Protein AF-A0A9D5R4L9-F1 (afdb_monomer)

Radius of gyration: 24.41 Å; Cα contacts (8 Å, |Δi|>4): 525; chains: 1; bounding box: 66×38×89 Å

Sequence (287 aa):
MKKISLLSILTLLLITIASCSHSERYDARLFSVEVPDGLEPDEDSENNYTLINYVQLTDTADNNTYVIMAFPFEGNPEAVLHNQTVGGGNPALAAMHYPASRPEPFKFGRREGYEIAMSGVIEGIDVVGTGYCFNTDGCTFFVYNLTKEATPDAKMSRKIIESISVNTDEIESYDAERLVEGVADMARLNIPLRIDELTTWSGITTDHNKREVVMVMTLDGEASDYAGIDEHLASLRGAMVENLREGRDTDWLILVATDQGYSLGYDYVLTDGTPLASLRVSPDEVK

Foldseek 3Di:
DDDPDPVVVVVVVVPPPPPPVPQPWDDKLFKIWRRGPQWDWDPPQPPPQLFKHKIWIAGPVNFKIKIKIKGLADDQQQLVQCCCAVVCVPVQNNQKDWDPDRWDWDDQPPWIGTKTKIWGAGPNQTKIKMWTWTDDLRMIMIMMMIGSDPDDDPVVVSNGVVRMDTPNVSSVVDALVSNLVSLQVSVQVCPQADPDPFWTFHDWDADVVQLAIETEIEGEDDLVVCVCVAVVVVVCVVVVLVCLLVVVDSRSNSVSSLVSFHKYKYWYAYPVRHTRDMDIGGSVSND

pLDDT: mean 82.45, std 17.62, range [25.3, 97.5]

Structure (mmCIF, N/CA/C/O backbone):
data_AF-A0A9D5R4L9-F1
#
_entry.id   AF-A0A9D5R4L9-F1
#
loop_
_atom_site.group_PDB
_atom_site.id
_atom_site.type_symbol
_atom_site.label_atom_id
_atom_site.label_alt_id
_atom_site.label_comp_id
_atom_site.label_asym_id
_atom_site.label_entity_id
_atom_site.label_seq_id
_atom_site.pdbx_PDB_ins_code
_atom_site.Cartn_x
_atom_site.Cartn_y
_atom_site.Cartn_z
_atom_site.occupancy
_atom_site.B_iso_or_equiv
_atom_site.auth_seq_id
_atom_site.auth_comp_id
_atom_site.auth_asym_id
_atom_site.auth_atom_id
_atom_site.pdbx_PDB_model_num
ATOM 1 N N . MET A 1 1 ? -41.200 2.572 63.073 1.00 39.16 1 MET A N 1
ATOM 2 C CA . MET A 1 1 ? -40.034 2.019 62.347 1.00 39.16 1 MET A CA 1
ATOM 3 C C . MET A 1 1 ? -40.537 1.399 61.050 1.00 39.16 1 MET A C 1
ATOM 5 O O . MET A 1 1 ? -41.243 0.399 61.101 1.00 39.16 1 MET A O 1
ATOM 9 N N . LYS A 1 2 ? -40.307 2.065 59.911 1.00 30.44 2 LYS A N 1
ATOM 10 C CA . LYS A 1 2 ? -40.803 1.629 58.595 1.00 30.44 2 LYS A CA 1
ATOM 11 C C . LYS A 1 2 ? -39.959 0.449 58.102 1.00 30.44 2 LYS A C 1
ATOM 13 O O . LYS A 1 2 ? -38.752 0.589 57.947 1.00 30.44 2 LYS A O 1
ATOM 18 N N . LYS A 1 3 ? -40.602 -0.700 57.876 1.00 29.55 3 LYS A N 1
ATOM 19 C CA . LYS A 1 3 ? -40.030 -1.839 57.150 1.00 29.55 3 LYS A CA 1
AT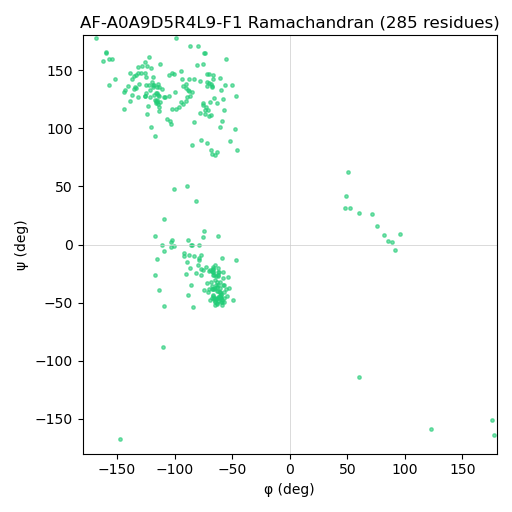OM 20 C C . LYS A 1 3 ? -39.915 -1.440 55.679 1.00 29.55 3 LYS A C 1
ATOM 22 O O . LYS A 1 3 ? -40.935 -1.265 55.020 1.00 29.55 3 LYS A O 1
ATOM 27 N N . ILE A 1 4 ? -38.691 -1.268 55.189 1.00 30.36 4 ILE A N 1
ATOM 28 C CA . ILE A 1 4 ? -38.417 -1.201 53.752 1.00 30.36 4 ILE A CA 1
ATOM 29 C C . ILE A 1 4 ? -38.687 -2.610 53.217 1.00 30.36 4 ILE A C 1
ATOM 31 O O . ILE A 1 4 ? -38.033 -3.570 53.622 1.00 30.36 4 ILE A O 1
ATOM 35 N N . SER A 1 5 ? -39.741 -2.756 52.413 1.00 29.38 5 SER A N 1
ATOM 36 C CA . SER A 1 5 ? -40.123 -4.038 51.828 1.00 29.38 5 SER A CA 1
ATOM 37 C C . SER A 1 5 ? -39.123 -4.431 50.743 1.00 29.38 5 SER A C 1
ATOM 39 O O . SER A 1 5 ? -38.757 -3.590 49.924 1.00 29.38 5 SER A O 1
ATOM 41 N N . LEU A 1 6 ? -38.769 -5.717 50.696 1.00 28.22 6 LEU A N 1
ATOM 42 C CA . LEU A 1 6 ? -37.914 -6.385 49.700 1.00 28.22 6 LEU A CA 1
ATOM 43 C C . LEU A 1 6 ? -38.227 -6.054 48.220 1.00 28.22 6 LEU A C 1
ATOM 45 O O . LEU A 1 6 ? -37.411 -6.333 47.348 1.00 28.22 6 LEU A O 1
ATOM 49 N N . LEU A 1 7 ? -39.372 -5.433 47.930 1.00 26.62 7 LEU A N 1
ATOM 50 C CA . LEU A 1 7 ? -39.780 -4.992 46.598 1.00 26.62 7 LEU A CA 1
ATOM 51 C C . LEU A 1 7 ? -38.899 -3.862 46.023 1.00 26.62 7 LEU A C 1
ATOM 53 O O . LEU A 1 7 ? -38.817 -3.728 44.811 1.00 26.62 7 LEU A O 1
ATOM 57 N N . SER A 1 8 ? -38.181 -3.104 46.862 1.00 27.12 8 SER A N 1
ATOM 58 C CA . SER A 1 8 ? -37.244 -2.054 46.412 1.00 27.12 8 SER A CA 1
ATOM 59 C C . SER A 1 8 ? -35.855 -2.577 46.023 1.00 27.12 8 SER A C 1
ATOM 61 O O . SER A 1 8 ? -35.063 -1.832 45.457 1.00 27.12 8 SER A O 1
ATOM 63 N N . ILE A 1 9 ? -35.550 -3.848 46.309 1.00 30.17 9 ILE A N 1
ATOM 64 C CA . ILE A 1 9 ? -34.304 -4.503 45.874 1.00 30.17 9 ILE A CA 1
ATOM 65 C C . ILE A 1 9 ? -34.507 -5.161 44.501 1.00 30.17 9 ILE A C 1
ATOM 67 O O . ILE A 1 9 ? -33.570 -5.253 43.717 1.00 30.17 9 ILE A O 1
ATOM 71 N N . LEU A 1 10 ? -35.747 -5.522 44.151 1.00 25.30 10 LEU A N 1
ATOM 72 C CA . LEU A 1 10 ? -36.065 -6.110 42.849 1.00 25.30 10 LEU A CA 1
ATOM 73 C C . LEU A 1 10 ? -36.114 -5.066 41.717 1.00 25.30 10 LEU A C 1
ATOM 75 O O . LEU A 1 10 ? -35.793 -5.394 40.582 1.00 25.30 10 LEU A O 1
ATOM 79 N N . THR A 1 11 ? -36.408 -3.795 42.012 1.00 28.34 11 THR A N 1
ATOM 80 C CA . THR A 1 11 ? -36.308 -2.698 41.026 1.00 28.34 11 THR A CA 1
ATOM 81 C C . THR A 1 11 ? -34.872 -2.200 40.826 1.00 28.34 11 THR A C 1
ATOM 83 O O . THR A 1 11 ? -34.582 -1.586 39.808 1.00 28.34 11 THR A O 1
ATOM 86 N N . LEU A 1 12 ? -33.956 -2.500 41.755 1.00 27.41 12 LEU A N 1
ATOM 87 C CA . LEU A 1 12 ? -32.526 -2.182 41.630 1.00 27.41 12 LEU A CA 1
ATOM 88 C C . LEU A 1 12 ? -31.714 -3.329 40.990 1.00 27.41 12 LEU A C 1
ATOM 90 O O . LEU A 1 12 ? -30.562 -3.131 40.629 1.00 27.41 12 LEU A O 1
ATOM 94 N N . LEU A 1 13 ? -32.322 -4.510 40.817 1.00 26.97 13 LEU A N 1
ATOM 95 C CA . LEU A 1 13 ? -31.721 -5.691 40.176 1.00 26.97 13 LEU A CA 1
ATOM 96 C C . LEU A 1 13 ? -32.359 -6.040 38.814 1.00 26.97 13 LEU A C 1
ATOM 98 O O . LEU A 1 13 ? -31.947 -6.995 38.170 1.00 26.97 13 LEU A O 1
ATOM 102 N N . LEU A 1 14 ? -33.360 -5.268 38.376 1.00 27.83 14 LEU A N 1
ATOM 103 C CA . LEU A 1 14 ? -33.889 -5.252 37.000 1.00 27.83 14 LEU A CA 1
ATOM 104 C C . LEU A 1 14 ? -33.399 -4.034 36.198 1.00 27.83 14 LEU A C 1
ATOM 106 O O . LEU A 1 14 ? -33.664 -3.930 35.007 1.00 27.83 14 LEU A O 1
ATOM 110 N N . ILE A 1 15 ? -32.622 -3.165 36.849 1.00 33.38 15 ILE A N 1
ATOM 111 C CA . ILE A 1 15 ? -31.603 -2.328 36.213 1.00 33.38 15 ILE A CA 1
ATOM 112 C C . ILE A 1 15 ? -30.252 -3.012 36.476 1.00 33.38 15 ILE A C 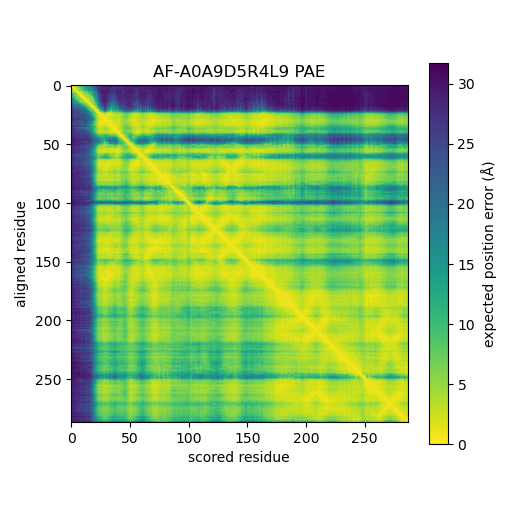1
ATOM 114 O O . ILE A 1 15 ? -29.276 -2.405 36.907 1.00 33.38 15 ILE A O 1
ATOM 118 N N . THR A 1 16 ? -30.172 -4.325 36.237 1.00 33.50 16 THR A N 1
ATOM 119 C CA . THR A 1 16 ? -28.953 -4.834 35.619 1.00 33.50 16 THR A CA 1
ATOM 120 C C . THR A 1 16 ? -28.890 -4.122 34.289 1.00 33.50 16 THR A C 1
ATOM 122 O O . THR A 1 16 ? -29.630 -4.415 33.354 1.00 33.50 16 THR A O 1
ATOM 125 N N . ILE A 1 17 ? -28.048 -3.102 34.299 1.00 37.78 17 ILE A N 1
ATOM 126 C CA . ILE A 1 17 ? -27.395 -2.474 33.174 1.00 37.78 17 ILE A CA 1
ATOM 127 C C . ILE A 1 17 ? -26.855 -3.621 32.308 1.00 37.78 17 ILE A C 1
ATOM 129 O O . ILE A 1 17 ? -25.688 -3.980 32.354 1.00 37.78 17 ILE A O 1
ATOM 133 N N . ALA A 1 18 ? -27.723 -4.203 31.487 1.00 33.06 18 ALA A N 1
ATOM 134 C CA . ALA A 1 18 ? -27.411 -4.267 30.088 1.00 33.06 18 ALA A CA 1
ATOM 135 C C . ALA A 1 18 ? -27.392 -2.804 29.628 1.00 33.06 18 ALA A C 1
ATOM 137 O O . ALA A 1 18 ? -28.290 -2.335 28.939 1.00 33.06 18 ALA A O 1
ATOM 138 N N . SER A 1 19 ? -26.312 -2.086 29.952 1.00 31.16 19 SER A N 1
ATOM 139 C CA . SER A 1 19 ? -25.653 -1.381 28.873 1.00 31.16 19 SER A CA 1
ATOM 140 C C . SER A 1 19 ? -25.185 -2.514 27.963 1.00 31.16 19 SER A C 1
ATOM 142 O O . SER A 1 19 ? -24.040 -2.955 27.994 1.00 31.16 19 SER A O 1
ATOM 144 N N . CYS A 1 20 ? -26.122 -3.041 27.170 1.00 35.75 20 CYS A N 1
ATOM 145 C CA . CYS A 1 20 ? -25.821 -3.235 25.779 1.00 35.75 20 CYS A CA 1
ATOM 146 C C . CYS A 1 20 ? -25.319 -1.858 25.367 1.00 35.75 20 CYS A C 1
ATOM 148 O O . CYS A 1 20 ? -26.132 -0.985 25.062 1.00 35.75 20 CYS A O 1
ATOM 150 N N . SER A 1 21 ? -24.005 -1.633 25.506 1.00 37.88 21 SER A N 1
ATOM 151 C CA . SER A 1 21 ? -23.303 -0.733 24.617 1.00 37.88 21 SER A CA 1
ATOM 152 C C . SER A 1 21 ? -23.793 -1.206 23.265 1.00 37.88 21 SER A C 1
ATOM 154 O O . SER A 1 21 ? -23.441 -2.303 22.825 1.00 37.88 21 SER A O 1
ATOM 156 N N . HIS A 1 22 ? -24.774 -0.501 22.710 1.00 45.94 22 HIS A N 1
ATOM 157 C CA . HIS A 1 22 ? -25.032 -0.611 21.298 1.00 45.94 22 HIS A CA 1
ATOM 158 C C . HIS A 1 22 ? -23.789 0.048 20.729 1.00 45.94 22 HIS A C 1
ATOM 160 O O . HIS A 1 22 ? -23.795 1.253 20.512 1.00 45.94 22 HIS A O 1
ATOM 166 N N . SER A 1 23 ? -22.687 -0.710 20.654 1.00 59.69 23 SER A N 1
ATOM 167 C CA . SER A 1 23 ? -21.611 -0.332 19.773 1.00 59.69 23 SER A CA 1
ATOM 168 C C . SER A 1 23 ? -22.283 -0.303 18.417 1.00 59.69 23 SER A C 1
ATOM 170 O O . SER A 1 23 ? -22.757 -1.323 17.908 1.00 59.69 23 SER A O 1
ATOM 172 N N . GLU A 1 24 ? -22.497 0.910 17.930 1.00 83.81 24 GLU A N 1
ATOM 173 C CA . GLU A 1 24 ? -23.025 1.109 16.602 1.00 83.81 24 GLU A CA 1
ATOM 174 C C . GLU A 1 24 ? -22.037 0.451 15.648 1.00 83.81 24 GLU A C 1
ATOM 176 O O . GLU A 1 24 ? -20.822 0.558 15.811 1.00 83.81 24 GLU A O 1
ATOM 181 N N . ARG A 1 25 ? -22.543 -0.339 14.713 1.00 87.88 25 ARG A N 1
ATOM 182 C CA . ARG A 1 25 ? -21.690 -0.986 13.729 1.00 87.88 25 ARG A CA 1
ATOM 183 C C . ARG A 1 25 ? -21.587 -0.051 12.539 1.00 87.88 25 ARG A C 1
ATOM 185 O O . ARG A 1 25 ? -22.612 0.304 11.965 1.00 87.88 25 ARG A O 1
ATOM 192 N N . TYR A 1 26 ? -20.364 0.312 12.177 1.00 87.38 26 TYR A N 1
ATOM 193 C CA . TYR A 1 26 ? -20.091 1.023 10.938 1.00 87.38 26 TYR A CA 1
ATOM 194 C C . TYR A 1 26 ? -19.723 0.002 9.862 1.00 87.38 26 TYR A C 1
ATOM 196 O O . TYR A 1 26 ? -18.793 -0.788 10.045 1.00 87.38 26 TYR A O 1
ATOM 204 N N . ASP A 1 27 ? -20.471 -0.003 8.762 1.00 87.88 27 ASP A N 1
ATOM 205 C CA . ASP A 1 27 ? -20.257 -0.894 7.625 1.00 87.88 27 ASP A CA 1
ATOM 206 C C . ASP A 1 27 ? -19.586 -0.115 6.487 1.00 87.88 27 ASP A C 1
ATOM 208 O O . ASP A 1 27 ? -20.234 0.653 5.782 1.00 87.88 27 ASP A O 1
ATOM 212 N N . ALA A 1 28 ? -18.284 -0.333 6.303 1.00 86.69 28 ALA A N 1
ATOM 213 C CA . ALA A 1 28 ? -17.563 0.089 5.110 1.00 86.69 28 ALA A CA 1
ATOM 214 C C . ALA A 1 28 ? -17.674 -0.997 4.015 1.00 86.69 28 ALA A C 1
ATOM 216 O O . ALA A 1 28 ? -18.130 -2.119 4.249 1.00 86.69 28 ALA A O 1
ATOM 217 N N . ARG A 1 29 ? -17.223 -0.690 2.796 1.00 86.75 29 ARG A N 1
ATOM 218 C CA . ARG A 1 29 ? -17.239 -1.612 1.646 1.00 86.75 29 ARG A CA 1
ATOM 219 C C . ARG A 1 29 ? -16.447 -2.902 1.921 1.00 86.75 29 ARG A C 1
ATOM 221 O O . ARG A 1 29 ? -16.985 -3.989 1.724 1.00 86.75 29 ARG A O 1
ATOM 228 N N . LEU A 1 30 ? -15.189 -2.792 2.370 1.00 89.56 30 LEU A N 1
ATOM 229 C CA . LEU A 1 30 ? -14.298 -3.952 2.587 1.00 89.56 30 LEU A CA 1
ATOM 230 C C . LEU A 1 30 ? -14.449 -4.598 3.971 1.00 89.56 30 LEU A C 1
ATOM 232 O O . LEU A 1 30 ? -14.031 -5.738 4.173 1.00 89.56 30 LEU A O 1
ATOM 236 N N . PHE A 1 31 ? -14.997 -3.880 4.949 1.00 92.38 31 PHE A N 1
ATOM 237 C CA . PHE A 1 31 ? -15.058 -4.345 6.330 1.00 92.38 31 PHE A CA 1
ATOM 238 C C . PHE A 1 31 ? -16.139 -3.620 7.124 1.00 92.38 31 PHE A C 1
ATOM 240 O O . PHE A 1 31 ? -16.592 -2.545 6.758 1.00 92.38 31 PHE A O 1
ATOM 247 N N . SER A 1 32 ? -16.483 -4.177 8.273 1.00 93.12 32 SER A N 1
ATOM 248 C CA . SER A 1 32 ? -17.276 -3.513 9.300 1.00 93.12 32 SER A CA 1
ATOM 249 C C . SER A 1 32 ? -16.500 -3.425 10.603 1.00 93.12 32 SER A C 1
ATOM 251 O O . SER A 1 32 ? -15.698 -4.318 10.893 1.00 93.12 32 SER A O 1
ATOM 253 N N . VAL A 1 33 ? -16.789 -2.418 11.418 1.00 93.88 33 VAL A N 1
ATOM 254 C CA . VAL A 1 33 ? -16.175 -2.228 12.735 1.00 93.88 33 VAL A CA 1
ATOM 255 C C . VAL A 1 33 ? -17.231 -1.829 13.763 1.00 93.88 33 VAL A C 1
ATOM 257 O O . VAL A 1 33 ? -18.163 -1.085 13.461 1.00 93.88 33 VAL A O 1
ATOM 260 N N . GLU A 1 34 ? -17.105 -2.334 14.989 1.00 93.81 34 GLU A N 1
ATOM 261 C CA . GLU A 1 34 ? -17.898 -1.818 16.107 1.00 93.81 34 GLU A CA 1
ATOM 262 C C . GLU A 1 34 ? -17.332 -0.470 16.554 1.00 93.81 34 GLU A C 1
ATOM 264 O O . GLU A 1 34 ? -16.175 -0.414 16.977 1.00 93.81 34 GLU A O 1
ATOM 269 N N . VAL A 1 35 ? -18.152 0.581 16.516 1.00 90.19 35 VAL A N 1
ATOM 270 C CA . VAL A 1 35 ? -17.835 1.918 17.021 1.00 90.19 35 VAL A CA 1
ATOM 271 C C . VAL A 1 35 ? -17.976 1.908 18.547 1.00 90.19 35 VAL A C 1
ATOM 273 O O . VAL A 1 35 ? -19.072 1.698 19.078 1.00 90.19 35 VAL A O 1
ATOM 276 N N . PRO A 1 36 ? -16.876 2.065 19.300 1.00 89.12 36 PRO A N 1
ATOM 277 C CA . PRO A 1 36 ? -16.931 2.152 20.752 1.00 89.12 36 PRO A CA 1
ATOM 278 C C . PRO A 1 36 ? -17.644 3.422 21.233 1.00 89.12 36 PRO A C 1
ATOM 280 O O . PRO A 1 36 ? -17.468 4.486 20.652 1.00 89.12 36 PRO A O 1
ATOM 283 N N . ASP A 1 37 ? -18.361 3.322 22.357 1.00 85.94 37 ASP A N 1
ATOM 284 C CA . ASP A 1 37 ? -18.987 4.466 23.029 1.00 85.94 37 ASP A CA 1
ATOM 285 C C . ASP A 1 37 ? -18.024 5.664 23.160 1.00 85.94 37 ASP A C 1
ATOM 287 O O . ASP A 1 37 ? -16.923 5.532 23.703 1.00 85.94 37 ASP A O 1
ATOM 291 N N . GLY A 1 38 ? -18.473 6.839 22.712 1.00 83.94 38 GLY A N 1
ATOM 292 C CA . GLY A 1 38 ? -17.716 8.093 22.782 1.00 83.94 38 GLY A CA 1
ATOM 293 C C . GLY A 1 38 ? -16.863 8.407 21.551 1.00 83.94 38 GLY A C 1
ATOM 294 O O . GLY A 1 38 ? -16.293 9.497 21.508 1.00 83.94 38 GLY A O 1
ATOM 295 N N . LEU A 1 39 ? -16.800 7.495 20.575 1.00 86.62 39 LEU A N 1
ATOM 296 C CA . LEU A 1 39 ? -16.277 7.760 19.237 1.00 86.62 39 LEU A CA 1
ATOM 297 C C . LEU A 1 39 ? -17.426 7.928 18.244 1.00 86.62 39 LEU A C 1
ATOM 299 O O . LEU A 1 39 ? -18.462 7.276 18.370 1.00 86.62 39 LEU A O 1
ATOM 303 N N . GLU A 1 40 ? -17.209 8.769 17.243 1.00 86.31 40 GLU A N 1
ATOM 304 C CA . GLU A 1 40 ? -18.128 8.985 16.130 1.00 86.31 40 GLU A CA 1
ATOM 305 C C . GLU A 1 40 ? -17.373 8.746 14.813 1.00 86.31 40 GLU A C 1
ATOM 307 O O . GLU A 1 40 ? -16.205 9.142 14.697 1.00 86.31 40 GLU A O 1
ATOM 312 N N . PRO A 1 41 ? -17.982 8.049 13.836 1.00 84.50 41 PRO A N 1
ATOM 313 C CA . PRO A 1 41 ? -17.414 7.950 12.505 1.00 84.50 41 PRO A CA 1
ATOM 314 C C . PRO A 1 41 ? -17.482 9.313 11.818 1.00 84.50 41 PRO A C 1
ATOM 316 O O . PRO A 1 41 ? -18.489 10.012 11.893 1.00 84.50 41 PRO A O 1
ATOM 319 N N . ASP A 1 42 ? -16.414 9.677 11.125 1.00 76.31 42 ASP A N 1
ATOM 32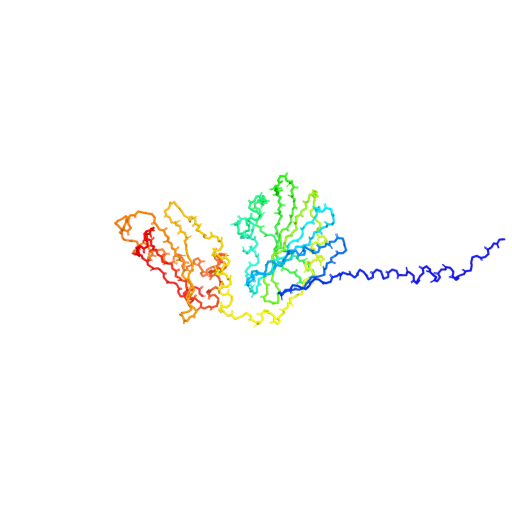0 C CA . ASP A 1 42 ? -16.401 10.869 10.288 1.00 76.31 42 ASP A CA 1
ATOM 321 C C . ASP A 1 42 ? -17.287 10.626 9.051 1.00 76.31 42 ASP A C 1
ATOM 323 O O . ASP A 1 42 ? -17.008 9.728 8.251 1.00 76.31 42 ASP A O 1
ATOM 327 N N . GLU A 1 43 ? -18.380 11.382 8.904 1.00 61.97 43 GLU A N 1
ATOM 328 C CA . GLU A 1 43 ? -19.347 11.217 7.805 1.00 61.97 43 GLU A CA 1
ATOM 329 C C . GLU A 1 43 ? -18.712 11.459 6.420 1.00 61.97 43 GLU A C 1
ATOM 331 O O . GLU A 1 43 ? -19.174 10.893 5.429 1.00 61.97 43 GLU A O 1
ATOM 336 N N . ASP A 1 44 ? -17.608 12.217 6.354 1.00 59.09 44 ASP A N 1
ATOM 337 C CA . ASP A 1 44 ? -16.848 12.474 5.123 1.00 59.09 44 ASP A CA 1
ATOM 338 C C . ASP A 1 44 ? -15.756 11.410 4.865 1.00 59.09 44 ASP A C 1
ATOM 340 O O . ASP A 1 44 ? -14.985 11.508 3.902 1.00 59.09 44 ASP A O 1
ATOM 344 N N . SER A 1 45 ? -15.670 10.359 5.697 1.00 52.94 45 SER A N 1
ATOM 345 C CA . SER A 1 45 ? -14.660 9.298 5.558 1.00 52.94 45 SER A CA 1
ATOM 346 C C . SER A 1 45 ? -14.911 8.290 4.424 1.00 52.94 45 SER A C 1
ATOM 348 O O . SER A 1 45 ? -14.129 7.362 4.240 1.00 52.94 45 SER A O 1
ATOM 350 N N . GLU A 1 46 ? -15.916 8.500 3.571 1.00 50.53 46 GLU A N 1
ATOM 351 C CA . GLU A 1 46 ? -16.100 7.720 2.341 1.00 50.53 46 GLU A CA 1
ATOM 352 C C . GLU A 1 46 ? -15.358 8.316 1.121 1.00 50.53 46 GLU A C 1
ATOM 354 O O . GLU A 1 46 ? -15.925 8.431 0.032 1.00 50.53 46 GLU A O 1
ATOM 359 N N . ASN A 1 47 ? -14.060 8.645 1.212 1.00 46.50 47 ASN A N 1
ATOM 360 C CA . ASN A 1 47 ? -13.251 8.671 -0.024 1.00 46.50 47 ASN A CA 1
ATOM 361 C C . ASN A 1 47 ? -13.010 7.228 -0.491 1.00 46.50 47 ASN A C 1
ATOM 363 O O . ASN A 1 47 ? -12.021 6.571 -0.162 1.00 46.50 47 ASN A O 1
ATOM 367 N N . ASN A 1 48 ? -13.959 6.737 -1.282 1.00 48.31 48 ASN A N 1
ATOM 368 C CA . ASN A 1 48 ? -13.870 5.482 -2.010 1.00 48.31 48 ASN A CA 1
ATOM 369 C C . ASN A 1 48 ? -12.802 5.587 -3.106 1.00 48.31 48 ASN A C 1
ATOM 371 O O . ASN A 1 48 ? -13.118 5.718 -4.290 1.00 48.31 48 ASN A O 1
ATOM 375 N N . TYR A 1 49 ? -11.526 5.482 -2.737 1.00 53.31 49 TYR A N 1
ATOM 376 C CA . TYR A 1 49 ? -10.539 5.031 -3.708 1.00 53.31 49 TYR A CA 1
ATOM 377 C C . TYR A 1 49 ? -10.941 3.618 -4.161 1.00 53.31 49 TYR A C 1
ATOM 379 O O . TYR A 1 49 ? -11.467 2.802 -3.393 1.00 53.31 49 TYR A O 1
ATOM 387 N N . THR A 1 50 ? -10.738 3.311 -5.442 1.00 61.47 50 THR A N 1
ATOM 388 C CA . THR A 1 50 ? -11.204 2.058 -6.062 1.00 61.47 50 THR A CA 1
ATOM 389 C C . THR A 1 50 ? -10.723 0.817 -5.298 1.00 61.47 50 THR A C 1
ATOM 391 O O . THR A 1 50 ? -11.422 -0.197 -5.270 1.00 61.47 50 THR A O 1
ATOM 394 N N . LEU A 1 51 ? -9.578 0.927 -4.615 1.00 73.31 51 LEU A N 1
ATOM 395 C CA . LEU A 1 51 ? -8.917 -0.154 -3.890 1.00 73.31 51 LEU A CA 1
ATOM 396 C C . LEU A 1 51 ? -8.879 0.022 -2.363 1.00 73.31 51 LEU A C 1
ATOM 398 O O . LEU A 1 51 ? -9.064 -0.959 -1.656 1.00 73.31 51 LEU A O 1
ATOM 402 N N . ILE A 1 52 ? -8.669 1.238 -1.843 1.00 73.38 52 ILE A N 1
ATOM 403 C CA . ILE A 1 52 ? -8.586 1.486 -0.391 1.00 73.38 52 ILE A CA 1
ATOM 404 C C . ILE A 1 52 ? -9.964 1.797 0.154 1.00 73.38 52 ILE A C 1
ATOM 406 O O . ILE A 1 52 ? -10.715 2.585 -0.421 1.00 73.38 52 ILE A O 1
ATOM 410 N N . ASN A 1 53 ? -10.262 1.238 1.315 1.00 77.75 53 ASN A N 1
ATOM 411 C CA . ASN A 1 53 ? -11.402 1.668 2.094 1.00 77.75 53 ASN A CA 1
ATOM 412 C C . ASN A 1 53 ? -10.915 2.121 3.460 1.00 77.75 53 ASN A C 1
ATOM 414 O O . ASN A 1 53 ? -10.154 1.397 4.103 1.00 77.75 53 ASN A O 1
ATOM 418 N N . TYR A 1 54 ? -11.294 3.332 3.859 1.00 82.69 54 TYR A N 1
ATOM 419 C CA . TYR A 1 54 ? -10.893 3.883 5.141 1.00 82.69 54 TYR A CA 1
ATOM 420 C C . TYR A 1 54 ? -12.103 4.291 5.961 1.00 82.69 54 TYR A C 1
ATOM 422 O O . TYR A 1 54 ? -13.162 4.586 5.422 1.00 82.69 54 TYR A O 1
ATOM 430 N N . VAL A 1 55 ? -11.914 4.272 7.272 1.00 85.31 55 VAL A N 1
ATOM 431 C CA . VAL A 1 55 ? -12.848 4.803 8.256 1.00 85.31 55 VAL A CA 1
ATOM 432 C C . VAL A 1 55 ? -12.030 5.595 9.253 1.00 85.31 55 VAL A C 1
ATOM 434 O O . VAL A 1 55 ? -10.991 5.119 9.722 1.00 85.31 55 VAL A O 1
ATOM 437 N N . GLN A 1 56 ? -12.503 6.790 9.583 1.00 88.06 56 GLN A N 1
ATOM 438 C CA . GLN A 1 56 ? -11.965 7.588 10.673 1.00 88.06 56 GLN A CA 1
ATOM 439 C C . GLN A 1 56 ? -12.982 7.612 11.814 1.00 88.06 56 GLN A C 1
ATOM 441 O O . GLN A 1 56 ? -14.144 7.931 11.591 1.00 88.06 56 GLN A O 1
ATOM 446 N N . LEU A 1 57 ? -12.546 7.259 13.023 1.00 88.56 57 LEU A N 1
ATOM 447 C CA . LEU A 1 57 ? -13.325 7.360 14.254 1.00 88.56 57 LEU A CA 1
ATOM 448 C C . LEU A 1 57 ? -12.653 8.383 15.166 1.00 88.56 57 LEU A C 1
ATOM 450 O O . LEU A 1 57 ? -11.490 8.200 15.535 1.00 88.56 57 LEU A O 1
ATOM 454 N N . THR A 1 58 ? -13.377 9.417 15.568 1.00 86.44 58 THR A N 1
ATOM 455 C CA . THR A 1 58 ? -12.835 10.487 16.415 1.00 86.44 58 THR A CA 1
ATOM 456 C C . THR A 1 58 ? -13.686 10.640 17.666 1.00 86.44 58 THR A C 1
ATOM 458 O O . THR A 1 58 ? -14.896 10.422 17.630 1.00 86.44 58 THR A O 1
ATOM 461 N N . ASP A 1 59 ? -13.064 10.948 18.804 1.00 85.88 59 ASP A N 1
ATOM 462 C CA . ASP A 1 59 ? -13.833 11.284 20.001 1.00 85.88 59 ASP A CA 1
ATOM 463 C C . ASP A 1 59 ? -14.435 12.692 19.916 1.00 85.88 59 ASP A C 1
ATOM 465 O O . ASP A 1 59 ? -13.919 13.576 19.245 1.00 85.88 59 ASP A O 1
ATOM 469 N N . THR A 1 60 ? -15.519 12.930 20.654 1.00 74.25 60 THR A N 1
ATOM 470 C CA . THR A 1 60 ? -16.216 14.237 20.671 1.00 74.25 60 THR A CA 1
ATOM 471 C C . THR A 1 60 ? -15.358 15.438 21.109 1.00 74.25 60 THR A C 1
ATOM 473 O O . THR A 1 60 ? -15.806 16.582 21.012 1.00 74.25 60 THR A O 1
ATOM 476 N N . ALA A 1 61 ? -14.160 15.202 21.653 1.00 75.56 61 ALA A N 1
ATOM 477 C CA . ALA A 1 61 ? -13.221 16.238 22.072 1.00 75.56 61 ALA A CA 1
ATOM 478 C C . ALA A 1 61 ? -12.061 16.427 21.073 1.00 75.56 61 ALA A C 1
ATOM 480 O O . ALA A 1 61 ? -11.157 17.224 21.345 1.00 75.56 61 ALA A O 1
ATOM 481 N N . ASP A 1 62 ? -12.065 15.695 19.954 1.00 68.50 62 ASP A N 1
ATOM 482 C CA . ASP A 1 62 ? -10.969 15.552 18.993 1.00 68.50 62 ASP A CA 1
ATOM 483 C C . ASP A 1 62 ? -9.618 15.255 19.661 1.00 68.50 62 ASP A C 1
ATOM 485 O O . ASP A 1 62 ? -8.561 15.716 19.214 1.00 68.50 62 ASP A O 1
ATOM 489 N N . ASN A 1 63 ? -9.634 14.556 20.794 1.00 82.06 63 ASN A N 1
ATOM 490 C CA . ASN A 1 63 ? -8.424 14.190 21.517 1.00 82.06 63 ASN A CA 1
ATOM 491 C C . ASN A 1 63 ? -7.837 12.900 20.978 1.00 82.06 63 ASN A C 1
ATOM 493 O O . ASN A 1 63 ? -6.617 12.781 20.963 1.00 82.06 63 ASN A O 1
ATOM 497 N N . ASN A 1 64 ? -8.683 11.968 20.545 1.00 85.69 64 ASN A N 1
ATOM 498 C CA . ASN A 1 64 ? -8.289 10.677 20.008 1.00 85.69 64 ASN A CA 1
ATOM 499 C C . ASN A 1 64 ? -8.914 10.469 18.631 1.00 85.69 64 ASN A C 1
ATOM 501 O O . ASN A 1 64 ? -10.133 10.545 18.479 1.00 85.69 64 ASN A O 1
ATOM 505 N N . THR A 1 65 ? -8.074 10.127 17.662 1.00 88.75 65 THR A N 1
ATOM 506 C CA . THR A 1 65 ? -8.480 9.779 16.302 1.00 88.75 65 THR A CA 1
ATOM 507 C C . THR A 1 65 ? -7.928 8.406 15.959 1.00 88.75 65 THR A C 1
ATOM 509 O O . THR A 1 65 ? -6.736 8.141 16.129 1.00 88.75 65 THR A O 1
ATOM 512 N N . TYR A 1 66 ? -8.795 7.537 15.460 1.00 89.88 66 TYR A N 1
ATOM 513 C CA . TYR A 1 66 ? -8.466 6.217 14.949 1.00 89.88 66 TYR A CA 1
ATOM 514 C C . TYR A 1 66 ? -8.743 6.210 13.459 1.00 89.88 66 TYR A C 1
ATOM 516 O O . TYR A 1 66 ? -9.845 6.541 13.036 1.00 89.88 66 TYR A O 1
ATOM 524 N N . VAL A 1 67 ? -7.767 5.798 12.666 1.00 88.94 67 VAL A N 1
ATOM 525 C CA . VAL A 1 67 ? -7.950 5.599 11.232 1.00 88.94 67 VAL A CA 1
ATOM 526 C C . VAL A 1 67 ? -7.709 4.138 10.930 1.00 88.94 67 VAL A C 1
ATOM 528 O O . VAL A 1 67 ? -6.697 3.567 11.331 1.00 88.94 67 VAL A O 1
ATOM 531 N N . ILE A 1 68 ? -8.662 3.535 10.236 1.00 91.19 68 ILE A N 1
ATOM 532 C CA . ILE A 1 68 ? -8.628 2.149 9.790 1.00 91.19 68 ILE A CA 1
ATOM 533 C C . ILE A 1 68 ? -8.586 2.197 8.274 1.00 91.19 68 ILE A C 1
ATOM 535 O O . ILE A 1 68 ? -9.503 2.734 7.670 1.00 91.19 68 ILE A O 1
ATOM 539 N N . MET A 1 69 ? -7.550 1.637 7.664 1.00 89.31 69 MET A N 1
ATOM 540 C CA . MET A 1 69 ? -7.447 1.429 6.224 1.00 89.31 69 MET A CA 1
ATOM 541 C C . MET A 1 69 ? -7.415 -0.062 5.926 1.00 89.31 69 MET A C 1
ATOM 543 O O . MET A 1 69 ? -6.689 -0.811 6.581 1.00 89.31 69 MET A O 1
ATOM 547 N N . ALA A 1 70 ? -8.175 -0.477 4.920 1.00 89.75 70 ALA A N 1
ATOM 548 C CA . ALA A 1 70 ? -8.223 -1.844 4.431 1.00 89.75 70 ALA A CA 1
ATOM 549 C C . ALA A 1 70 ? -7.806 -1.909 2.959 1.00 89.75 70 ALA A C 1
ATOM 551 O O . ALA A 1 70 ? -8.208 -1.066 2.149 1.00 89.75 70 ALA A O 1
ATOM 552 N N . PHE A 1 71 ? -7.042 -2.949 2.632 1.00 88.19 71 PHE A N 1
ATOM 553 C CA . PHE A 1 71 ? -6.580 -3.283 1.289 1.00 88.19 71 PHE A CA 1
ATOM 554 C C . PHE A 1 71 ? -7.080 -4.690 0.933 1.00 88.19 71 PHE A C 1
ATOM 556 O O . PHE A 1 71 ? -6.943 -5.593 1.760 1.00 88.19 71 PHE A O 1
ATOM 563 N N . PRO A 1 72 ? -7.655 -4.917 -0.262 1.00 91.19 72 PRO A N 1
ATOM 564 C CA . PRO A 1 72 ? -8.276 -6.185 -0.654 1.00 91.19 72 PRO A CA 1
ATOM 565 C C . PRO A 1 72 ? -7.249 -7.232 -1.125 1.00 91.19 72 PRO A C 1
ATOM 567 O O . PRO A 1 72 ? -7.473 -7.947 -2.095 1.00 91.19 72 PRO A O 1
ATOM 570 N N . PHE A 1 73 ? -6.083 -7.264 -0.486 1.00 88.44 73 PHE A N 1
ATOM 571 C CA . PHE A 1 73 ? -5.002 -8.213 -0.730 1.00 88.44 73 PHE A CA 1
ATOM 572 C C . PHE A 1 73 ? -4.125 -8.311 0.521 1.00 88.44 73 PHE A C 1
ATOM 574 O O . PHE A 1 73 ? -4.121 -7.403 1.356 1.00 88.44 73 PHE A O 1
ATOM 581 N N . GLU A 1 74 ? -3.363 -9.399 0.640 1.00 88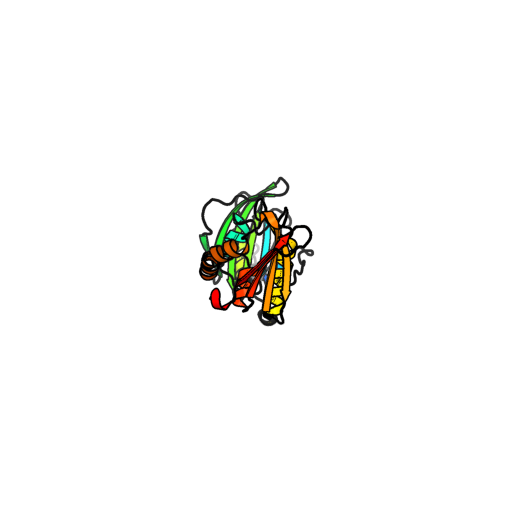.94 74 GLU A N 1
ATOM 582 C CA . GLU A 1 74 ? -2.448 -9.623 1.759 1.00 88.94 74 GLU A CA 1
ATOM 583 C C . GLU A 1 74 ? -1.009 -9.254 1.377 1.00 88.94 74 GLU A C 1
ATOM 585 O O . GLU A 1 74 ? -0.397 -9.863 0.503 1.00 88.94 74 GLU A O 1
ATOM 590 N N . GLY A 1 75 ? -0.450 -8.256 2.059 1.00 84.31 75 GLY A N 1
ATOM 591 C CA . GLY A 1 75 ? 0.980 -7.954 2.059 1.00 84.31 75 GLY A CA 1
ATOM 592 C C . GLY A 1 75 ? 1.688 -8.525 3.290 1.00 84.31 75 GLY A C 1
ATOM 593 O O . GLY A 1 75 ? 1.065 -9.088 4.188 1.00 84.31 75 GLY A O 1
ATOM 594 N N . ASN A 1 76 ? 3.006 -8.344 3.376 1.00 87.81 76 ASN A N 1
ATOM 595 C CA . ASN A 1 76 ? 3.739 -8.579 4.621 1.00 87.81 76 ASN A CA 1
ATOM 596 C C . ASN A 1 76 ? 3.428 -7.435 5.614 1.00 87.81 76 ASN A C 1
ATOM 598 O O . ASN A 1 76 ? 3.819 -6.299 5.333 1.00 87.81 76 ASN A O 1
ATOM 602 N N . PRO A 1 77 ? 2.777 -7.689 6.769 1.00 91.44 77 PRO A N 1
ATOM 603 C CA . PRO A 1 77 ? 2.351 -6.610 7.659 1.00 91.44 77 PRO A CA 1
ATOM 604 C C . PRO A 1 77 ? 3.500 -5.779 8.246 1.00 91.44 77 PRO A C 1
ATOM 606 O O . PRO A 1 77 ? 3.340 -4.578 8.439 1.00 91.44 77 PRO A O 1
ATOM 609 N N . GLU A 1 78 ? 4.670 -6.378 8.497 1.00 90.62 78 GLU A N 1
ATOM 610 C CA . GLU A 1 78 ? 5.856 -5.651 8.977 1.00 90.62 78 GLU A CA 1
ATOM 611 C C . GLU A 1 78 ? 6.338 -4.651 7.922 1.00 90.62 78 GLU A C 1
ATOM 613 O O . GLU A 1 78 ? 6.556 -3.474 8.212 1.00 90.62 78 GLU A O 1
ATOM 618 N N . ALA A 1 79 ? 6.459 -5.123 6.680 1.00 83.00 79 ALA A N 1
ATOM 619 C CA . ALA A 1 79 ? 6.921 -4.326 5.553 1.00 83.00 79 ALA A CA 1
ATOM 620 C C . ALA A 1 79 ? 5.932 -3.206 5.202 1.00 83.00 79 ALA A C 1
ATOM 622 O O . ALA A 1 79 ? 6.336 -2.060 5.001 1.00 83.00 79 ALA A O 1
ATOM 623 N N . VAL A 1 80 ? 4.632 -3.520 5.191 1.00 83.31 80 VAL A N 1
ATOM 624 C CA . VAL A 1 80 ? 3.563 -2.537 4.982 1.00 83.31 80 VAL A CA 1
ATOM 625 C C . VAL A 1 80 ? 3.602 -1.467 6.063 1.00 83.31 80 VAL A C 1
ATOM 627 O O . VAL A 1 80 ? 3.615 -0.281 5.739 1.00 83.31 80 VAL A O 1
ATOM 630 N N . LEU A 1 81 ? 3.669 -1.863 7.337 1.00 87.31 81 LEU A N 1
ATOM 631 C CA . LEU A 1 81 ? 3.706 -0.911 8.441 1.00 87.31 81 LEU A CA 1
ATOM 632 C C . LEU A 1 81 ? 4.927 -0.003 8.352 1.00 87.31 81 LEU A C 1
ATOM 634 O O . LEU A 1 81 ? 4.798 1.214 8.480 1.00 87.31 81 LEU A O 1
ATOM 638 N N . HIS A 1 82 ? 6.099 -0.584 8.093 1.00 84.19 82 HIS A N 1
ATOM 639 C CA . HIS A 1 82 ? 7.327 0.174 7.900 1.00 84.19 82 HIS A CA 1
ATOM 640 C C . HIS A 1 82 ? 7.177 1.196 6.767 1.00 84.19 82 HIS A C 1
ATOM 642 O O . HIS A 1 82 ? 7.521 2.359 6.949 1.00 84.19 82 HIS A O 1
ATOM 648 N N . ASN A 1 83 ? 6.610 0.803 5.627 1.00 77.19 83 ASN A N 1
ATOM 649 C CA . ASN A 1 83 ? 6.388 1.700 4.495 1.00 77.19 83 ASN A CA 1
ATOM 650 C C . ASN A 1 83 ? 5.421 2.839 4.786 1.00 77.19 83 ASN A C 1
ATOM 652 O O . ASN A 1 83 ? 5.718 3.985 4.461 1.00 77.19 83 ASN A O 1
ATOM 656 N N . GLN A 1 84 ? 4.277 2.532 5.397 1.00 76.69 84 GLN A N 1
ATOM 657 C CA . GLN A 1 84 ? 3.261 3.533 5.726 1.00 76.69 84 GLN A CA 1
ATOM 658 C C . GLN A 1 84 ? 3.752 4.532 6.785 1.00 76.69 84 GLN A C 1
ATOM 660 O O . GLN A 1 84 ? 3.201 5.623 6.892 1.00 76.69 84 GLN A O 1
ATOM 665 N N . THR A 1 85 ? 4.795 4.179 7.545 1.00 78.75 85 THR A N 1
ATOM 666 C CA . THR A 1 85 ? 5.361 5.004 8.619 1.00 78.75 85 THR A CA 1
ATOM 667 C C . THR A 1 85 ? 6.747 5.543 8.256 1.00 78.75 85 THR A C 1
ATOM 669 O O . THR A 1 85 ? 6.868 6.619 7.674 1.00 78.75 85 THR A O 1
ATOM 672 N N . VAL A 1 86 ? 7.802 4.784 8.554 1.00 72.12 86 VAL A N 1
ATOM 673 C CA . VAL A 1 86 ? 9.214 5.143 8.348 1.00 72.12 86 VAL A CA 1
ATOM 674 C C . VAL A 1 86 ? 9.548 5.367 6.869 1.00 72.12 86 VAL A C 1
ATOM 676 O O . VAL A 1 86 ? 10.360 6.232 6.548 1.00 72.12 86 VAL A O 1
ATOM 679 N N . GLY A 1 87 ? 8.921 4.607 5.970 1.00 59.47 87 GLY A N 1
ATOM 680 C CA . GLY A 1 87 ? 9.112 4.712 4.522 1.00 59.47 87 GLY A CA 1
ATOM 681 C C . GLY A 1 87 ? 8.395 5.896 3.868 1.00 59.47 87 GLY A C 1
ATOM 682 O O . GLY A 1 87 ? 8.647 6.164 2.698 1.00 59.47 87 GLY A O 1
ATOM 683 N N . GLY A 1 88 ? 7.532 6.617 4.596 1.00 60.84 88 GLY A N 1
ATOM 684 C CA . GLY A 1 88 ? 6.866 7.825 4.098 1.00 60.84 88 GLY A CA 1
ATOM 685 C C . GLY A 1 88 ? 5.718 7.588 3.109 1.00 60.84 88 GLY A C 1
ATOM 686 O O . GLY A 1 88 ? 5.301 8.527 2.439 1.00 60.84 88 GLY A O 1
ATOM 687 N N . GLY A 1 89 ? 5.186 6.364 3.020 1.00 59.69 89 GLY A N 1
ATOM 688 C CA . GLY A 1 89 ? 4.076 6.018 2.124 1.00 59.69 89 GLY A CA 1
ATOM 689 C C . GLY A 1 89 ? 2.742 6.685 2.485 1.00 59.69 89 GLY A C 1
ATOM 690 O O . GLY A 1 89 ? 1.883 6.824 1.618 1.00 59.69 89 GLY A O 1
ATOM 691 N N . ASN A 1 90 ? 2.576 7.136 3.734 1.00 65.31 90 ASN A N 1
ATOM 692 C CA . ASN A 1 90 ? 1.432 7.940 4.151 1.00 65.31 90 ASN A CA 1
ATOM 693 C C . ASN A 1 90 ? 1.857 9.407 4.367 1.00 65.31 90 ASN A C 1
ATOM 695 O O . ASN A 1 90 ? 2.499 9.715 5.378 1.00 65.31 90 ASN A O 1
ATOM 699 N N . PRO A 1 91 ? 1.470 10.340 3.476 1.00 64.31 91 PRO A N 1
ATOM 700 C CA . PRO A 1 91 ? 1.862 11.742 3.593 1.00 64.31 91 PRO A CA 1
ATOM 701 C C . PRO A 1 91 ? 1.301 12.415 4.853 1.00 64.31 91 PRO A C 1
ATOM 703 O O . PRO A 1 91 ? 1.939 13.324 5.383 1.00 64.31 91 PRO A O 1
ATOM 706 N N . ALA A 1 92 ? 0.165 11.948 5.387 1.00 65.62 92 ALA A N 1
ATOM 707 C CA . ALA A 1 92 ? -0.390 12.465 6.639 1.00 65.62 92 ALA A CA 1
ATOM 708 C C . ALA A 1 92 ? 0.500 12.141 7.852 1.00 65.62 92 ALA A C 1
ATOM 710 O O . ALA A 1 92 ? 0.475 12.855 8.851 1.00 65.62 92 ALA A O 1
ATOM 711 N N . LEU A 1 93 ? 1.322 11.091 7.753 1.00 71.62 93 LEU A N 1
ATOM 712 C CA . LEU A 1 93 ? 2.250 10.671 8.800 1.00 71.62 93 LEU A CA 1
ATOM 713 C C . LEU A 1 93 ? 3.700 11.098 8.511 1.00 71.62 93 LEU A C 1
ATOM 715 O O . LEU A 1 93 ? 4.599 10.797 9.295 1.00 71.62 93 LEU A O 1
ATOM 719 N N . ALA A 1 94 ? 3.954 11.839 7.428 1.00 69.56 94 ALA A N 1
ATOM 720 C CA . ALA A 1 94 ? 5.305 12.262 7.051 1.00 69.56 94 ALA A CA 1
ATOM 721 C C . ALA A 1 94 ? 5.977 13.169 8.102 1.00 69.56 94 ALA A C 1
ATOM 723 O O . ALA A 1 94 ? 7.201 13.197 8.209 1.00 69.56 94 ALA A O 1
ATOM 724 N N . ALA A 1 95 ? 5.184 13.900 8.896 1.00 73.00 95 ALA A N 1
ATOM 725 C CA . ALA A 1 95 ? 5.664 14.763 9.980 1.00 73.00 95 ALA A CA 1
ATOM 726 C C . ALA A 1 95 ? 5.887 14.023 11.316 1.00 73.00 95 ALA A C 1
ATOM 728 O O . ALA A 1 95 ? 6.280 14.639 12.311 1.00 73.00 95 ALA A O 1
ATOM 729 N N . MET A 1 96 ? 5.622 12.715 11.360 1.00 83.25 96 MET A N 1
ATOM 730 C CA . MET A 1 96 ? 5.747 11.913 12.570 1.00 83.25 96 MET A CA 1
ATOM 731 C C . MET A 1 96 ? 7.173 11.379 12.735 1.00 83.25 96 MET A C 1
ATOM 733 O O . MET A 1 96 ? 7.849 10.979 11.792 1.00 83.25 96 MET A O 1
ATOM 737 N N . HIS A 1 97 ? 7.626 11.356 13.980 1.00 86.38 97 HIS A N 1
ATOM 738 C CA . HIS A 1 97 ? 8.805 10.646 14.434 1.00 86.38 97 HIS A CA 1
ATOM 739 C C . HIS A 1 97 ? 8.439 9.226 14.866 1.00 86.38 97 HIS A C 1
ATOM 741 O O . HIS A 1 97 ? 7.501 9.001 15.638 1.00 86.38 97 HIS A O 1
ATOM 747 N N . TYR A 1 98 ? 9.263 8.286 14.421 1.00 84.31 98 TYR A N 1
ATOM 748 C CA . TYR A 1 98 ? 9.201 6.884 14.791 1.00 84.31 98 TYR A CA 1
ATOM 749 C C . TYR A 1 98 ? 10.476 6.555 15.563 1.00 84.31 98 TYR A C 1
ATOM 751 O O . TYR A 1 98 ? 11.571 6.891 15.088 1.00 84.31 98 TYR A O 1
ATOM 759 N N . PRO A 1 99 ? 10.382 5.920 16.743 1.00 76.31 99 PRO A N 1
ATOM 760 C CA . PRO A 1 99 ? 11.571 5.405 17.390 1.00 76.31 99 PRO A CA 1
ATOM 761 C C . PRO A 1 99 ? 12.260 4.460 16.404 1.00 76.31 99 PRO A C 1
ATOM 763 O O . PRO A 1 99 ? 11.601 3.678 15.731 1.00 76.31 99 PRO A O 1
ATOM 766 N N . ALA A 1 100 ? 13.589 4.534 16.303 1.00 61.94 100 ALA A N 1
ATOM 767 C CA . ALA A 1 100 ? 14.384 3.773 15.329 1.00 61.94 100 ALA A CA 1
ATOM 768 C C . ALA A 1 100 ? 14.303 2.232 15.488 1.00 61.94 100 ALA A C 1
ATOM 770 O O . ALA A 1 100 ? 15.056 1.495 14.850 1.00 61.94 100 ALA A O 1
ATOM 771 N N . SER A 1 101 ? 13.429 1.739 16.367 1.00 64.19 101 SER A N 1
ATOM 772 C CA . SER A 1 101 ? 13.005 0.350 16.442 1.00 64.19 101 SER A CA 1
ATOM 773 C C . SER A 1 101 ? 12.191 -0.016 15.204 1.00 64.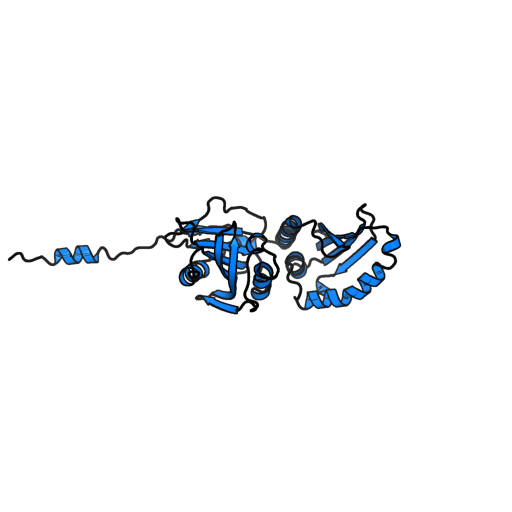19 101 SER A C 1
ATOM 775 O O . SER A 1 101 ? 11.303 0.720 14.776 1.00 64.19 101 SER A O 1
ATOM 777 N N . ARG A 1 102 ? 12.482 -1.193 14.651 1.00 76.81 102 ARG A N 1
ATOM 778 C CA . ARG A 1 102 ? 11.601 -1.853 13.684 1.00 76.81 102 ARG A CA 1
ATOM 779 C C . ARG A 1 102 ? 10.197 -2.029 14.285 1.00 76.81 102 ARG A C 1
ATOM 781 O O . ARG A 1 102 ? 10.080 -2.012 15.511 1.00 76.81 102 ARG A O 1
ATOM 788 N N . PRO A 1 103 ? 9.157 -2.225 13.456 1.00 88.75 103 PRO A N 1
ATOM 789 C CA . PRO A 1 103 ? 7.860 -2.647 13.963 1.00 88.75 103 PRO A CA 1
ATOM 790 C C . PRO A 1 103 ? 7.986 -3.869 14.888 1.00 88.75 103 PRO A C 1
ATOM 792 O O . PRO A 1 103 ? 8.730 -4.806 14.597 1.00 88.75 103 PRO A O 1
ATOM 795 N N . GLU A 1 104 ? 7.268 -3.852 16.005 1.00 92.94 104 GLU A N 1
ATOM 796 C CA . GLU A 1 104 ? 7.265 -4.902 17.027 1.00 92.94 104 GLU A CA 1
ATOM 797 C C . GLU A 1 104 ? 6.023 -5.790 16.853 1.00 92.94 104 GLU A C 1
ATOM 799 O O . GLU A 1 104 ? 4.973 -5.294 16.453 1.00 92.94 104 GLU A O 1
ATOM 804 N N . PRO A 1 105 ? 6.073 -7.098 17.139 1.00 95.75 105 PRO A N 1
ATOM 805 C CA . PRO A 1 105 ? 4.900 -7.956 17.009 1.00 95.75 105 PRO A CA 1
ATOM 806 C C . PRO A 1 105 ? 3.842 -7.654 18.086 1.00 95.75 105 PRO A C 1
ATOM 808 O O . PRO A 1 105 ? 4.170 -7.541 19.269 1.00 95.75 105 PRO A O 1
ATOM 811 N N . PHE A 1 106 ? 2.558 -7.647 17.712 1.00 96.19 106 PHE A N 1
ATOM 812 C CA . PHE A 1 106 ? 1.432 -7.542 18.653 1.00 96.19 106 PHE A CA 1
ATOM 813 C C . PHE A 1 106 ? 0.469 -8.732 18.546 1.00 96.19 106 PHE A C 1
ATOM 815 O O . PHE A 1 106 ? 0.418 -9.448 17.543 1.00 96.19 106 PHE A O 1
ATOM 822 N N . LYS A 1 107 ? -0.341 -8.927 19.598 1.00 96.56 107 LYS A N 1
ATOM 823 C CA . LYS A 1 107 ? -1.448 -9.893 19.598 1.00 96.56 107 LYS A CA 1
ATOM 824 C C . LYS A 1 107 ? -2.659 -9.397 20.384 1.00 96.56 107 LYS A C 1
ATOM 826 O O . LYS A 1 107 ? -2.605 -9.271 21.611 1.00 96.56 107 LYS A O 1
ATOM 831 N N . PHE A 1 108 ? -3.772 -9.206 19.683 1.00 95.62 108 PHE A N 1
ATOM 832 C CA . PHE A 1 108 ? -5.076 -8.816 20.222 1.00 95.62 108 PHE A CA 1
ATOM 833 C C . PHE A 1 108 ? -6.111 -9.890 19.877 1.00 95.62 108 PHE A C 1
ATOM 835 O O . PHE A 1 108 ? -6.565 -10.010 18.742 1.00 95.62 108 PHE A O 1
ATOM 842 N N . GLY A 1 109 ? -6.439 -10.746 20.846 1.00 92.38 109 GLY A N 1
ATOM 843 C CA . GLY A 1 109 ? -7.370 -11.851 20.633 1.00 92.38 109 GLY A CA 1
ATOM 844 C C . GLY A 1 109 ? -6.873 -12.808 19.544 1.00 92.38 109 GLY A C 1
ATOM 845 O O . GLY A 1 109 ? -5.869 -13.501 19.729 1.00 92.38 109 GLY A O 1
ATOM 846 N N . ARG A 1 110 ? -7.600 -12.859 18.421 1.00 92.50 110 ARG A N 1
ATOM 847 C CA . ARG A 1 110 ? -7.239 -13.644 17.223 1.00 92.50 110 ARG A CA 1
ATOM 848 C C . ARG A 1 110 ? -6.412 -12.859 16.201 1.00 92.50 110 ARG A C 1
ATOM 850 O O . ARG A 1 110 ? -5.966 -13.452 15.229 1.00 92.50 110 ARG A O 1
ATOM 857 N N . ARG A 1 111 ? -6.237 -11.552 16.401 1.00 95.69 111 ARG A N 1
ATOM 858 C CA . ARG A 1 111 ? -5.457 -10.673 15.531 1.00 95.69 111 ARG A CA 1
ATOM 859 C C . ARG A 1 111 ? -3.998 -10.709 15.963 1.00 95.69 111 ARG A C 1
ATOM 861 O O . ARG A 1 111 ? -3.692 -10.510 17.140 1.00 95.69 111 ARG A O 1
ATOM 868 N N . GLU A 1 112 ? -3.118 -10.969 15.012 1.00 96.88 112 GLU A N 1
ATOM 869 C CA . GLU A 1 112 ? -1.671 -10.900 15.177 1.00 96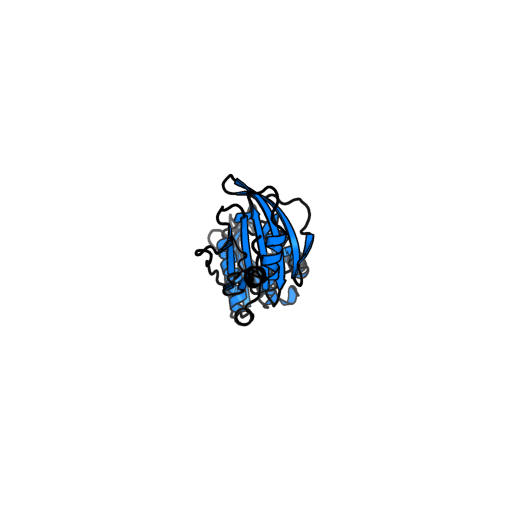.88 112 GLU A CA 1
ATOM 870 C C . GLU A 1 112 ? -1.071 -10.134 14.002 1.00 96.88 112 GLU A C 1
ATOM 872 O O . GLU A 1 112 ? -1.599 -10.167 12.890 1.00 96.88 112 GLU A O 1
ATOM 877 N N . GLY A 1 113 ? -0.006 -9.394 14.272 1.00 96.75 113 GLY A N 1
ATOM 878 C CA . GLY A 1 113 ? 0.588 -8.483 13.308 1.00 96.75 113 GLY A CA 1
ATOM 879 C C . GLY A 1 113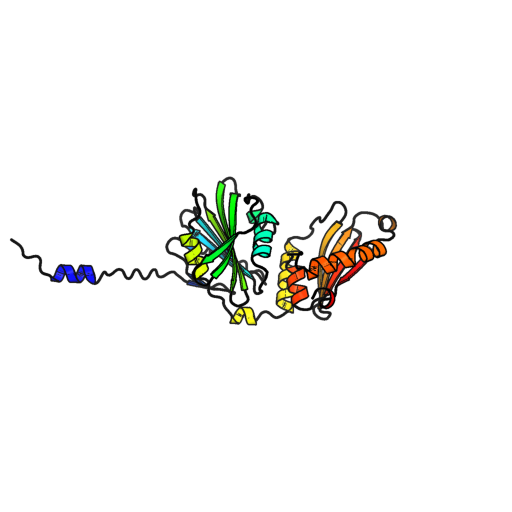 ? 1.728 -7.704 13.938 1.00 96.75 113 GLY A C 1
ATOM 880 O O . GLY A 1 113 ? 2.369 -8.193 14.868 1.00 96.75 113 GLY A O 1
ATOM 881 N N . TYR A 1 114 ? 1.953 -6.491 13.447 1.00 96.31 114 TYR A N 1
ATOM 882 C CA . TYR A 1 114 ? 3.030 -5.617 13.896 1.00 96.31 114 TYR A CA 1
ATOM 883 C C . TYR A 1 114 ? 2.495 -4.253 14.314 1.00 96.31 114 TYR A C 1
ATOM 885 O O . TYR A 1 114 ? 1.492 -3.788 13.777 1.00 96.31 114 TYR A O 1
ATOM 893 N N . GLU A 1 115 ? 3.146 -3.636 15.289 1.00 95.44 115 GLU A N 1
ATOM 894 C CA . GLU A 1 115 ? 2.845 -2.313 15.808 1.00 95.44 115 GLU A CA 1
ATOM 895 C C . GLU A 1 115 ? 4.098 -1.432 15.832 1.00 95.44 115 GLU A C 1
ATOM 897 O O . GLU A 1 115 ? 5.226 -1.917 15.910 1.00 95.44 115 GLU A O 1
ATOM 902 N N . ILE A 1 116 ? 3.913 -0.119 15.755 1.00 92.75 116 ILE A N 1
ATOM 903 C CA . ILE A 1 116 ? 4.995 0.856 15.866 1.00 92.75 116 ILE A CA 1
ATOM 904 C C . ILE A 1 116 ? 4.496 2.093 16.602 1.00 92.75 116 ILE A C 1
ATOM 906 O O . ILE A 1 116 ? 3.437 2.637 16.291 1.00 92.75 116 ILE A O 1
ATOM 910 N N . ALA A 1 117 ? 5.254 2.539 17.601 1.00 92.62 117 ALA A N 1
ATOM 911 C CA . ALA A 1 117 ? 4.960 3.787 18.291 1.00 92.62 117 ALA A CA 1
ATOM 912 C C . ALA A 1 117 ? 5.243 4.986 17.375 1.00 92.62 117 ALA A C 1
ATOM 914 O O . ALA A 1 117 ? 6.171 4.967 16.567 1.00 92.62 117 ALA A O 1
ATOM 915 N N . MET A 1 118 ? 4.455 6.043 17.522 1.00 90.88 118 MET A N 1
ATOM 916 C CA . MET A 1 118 ? 4.545 7.260 16.721 1.00 90.88 118 MET A CA 1
ATOM 917 C C . MET A 1 118 ? 4.450 8.477 17.640 1.00 90.88 118 MET A C 1
ATOM 919 O O . MET A 1 118 ? 3.719 8.469 18.630 1.00 90.88 118 MET A O 1
ATOM 923 N N . SER A 1 119 ? 5.168 9.544 17.318 1.00 91.75 119 SER A N 1
ATOM 924 C CA . SER A 1 119 ? 5.057 10.831 18.015 1.00 91.75 119 SER A CA 1
ATOM 925 C C . SER A 1 119 ? 5.416 11.955 17.065 1.00 91.75 119 SER A C 1
ATOM 927 O O . SER A 1 119 ? 6.332 11.777 16.279 1.00 91.75 119 SER A O 1
ATOM 929 N N . GLY A 1 120 ? 4.769 13.107 17.107 1.00 89.12 120 GLY A N 1
ATOM 930 C CA . GLY A 1 120 ? 5.102 14.184 16.181 1.00 89.12 120 GLY A CA 1
ATOM 931 C C . GLY A 1 120 ? 4.210 15.394 16.342 1.00 89.12 120 GLY A C 1
ATOM 932 O O . GLY A 1 120 ? 3.533 15.540 17.355 1.00 89.12 120 GLY A O 1
ATOM 933 N N . VAL A 1 121 ? 4.231 16.255 15.328 1.00 84.69 121 VAL A N 1
ATOM 934 C CA . VAL A 1 121 ? 3.421 17.472 15.287 1.00 84.69 121 VAL A CA 1
ATOM 935 C C . VAL A 1 121 ? 2.565 17.452 14.031 1.00 84.69 121 VAL A C 1
ATOM 937 O O . VAL A 1 121 ? 3.098 17.462 12.923 1.00 84.69 121 VAL A O 1
ATOM 940 N N . ILE A 1 122 ? 1.246 17.471 14.203 1.00 78.88 122 ILE A N 1
ATOM 941 C CA . ILE A 1 122 ? 0.274 17.577 13.108 1.00 78.88 122 ILE A CA 1
ATOM 942 C C . ILE A 1 122 ? -0.466 18.897 13.283 1.00 78.88 122 ILE A C 1
ATOM 944 O O . ILE A 1 122 ? -0.982 19.181 14.358 1.00 78.88 122 ILE A O 1
ATOM 948 N N . GLU A 1 123 ? -0.451 19.744 12.252 1.00 78.50 123 GLU A N 1
ATOM 949 C CA . GLU A 1 123 ? -1.098 21.069 12.275 1.00 78.50 123 GLU A CA 1
ATOM 950 C C . GLU A 1 123 ? -0.702 21.952 13.481 1.00 78.50 123 GLU A C 1
ATOM 952 O O . GLU A 1 123 ? -1.469 22.781 13.965 1.00 78.50 123 GLU A O 1
ATOM 957 N N . GLY A 1 124 ? 0.531 21.794 13.973 1.00 80.38 124 GLY A N 1
ATOM 958 C CA . GLY A 1 124 ? 1.041 22.531 15.136 1.00 80.38 124 GLY A CA 1
ATOM 959 C C . GLY A 1 124 ? 0.641 21.948 16.495 1.00 80.38 124 GLY A C 1
ATOM 960 O O . GLY A 1 124 ? 0.907 22.581 17.516 1.00 80.38 124 GLY A O 1
ATOM 961 N N . ILE A 1 125 ? 0.027 20.764 16.520 1.00 83.00 125 ILE A N 1
ATOM 962 C CA . ILE A 1 125 ? -0.391 20.055 17.730 1.00 83.00 125 ILE A CA 1
ATOM 963 C C . ILE A 1 125 ? 0.520 18.847 17.948 1.00 83.00 125 ILE A C 1
ATOM 965 O O . ILE A 1 125 ? 0.670 18.014 17.053 1.00 83.00 125 ILE A O 1
ATOM 969 N N . ASP A 1 126 ? 1.105 18.749 19.144 1.00 88.50 126 ASP A N 1
ATOM 970 C CA . ASP A 1 126 ? 1.846 17.562 19.566 1.00 88.50 126 ASP A CA 1
ATOM 971 C C . ASP A 1 126 ? 0.889 16.373 19.688 1.00 88.50 126 ASP A C 1
ATOM 973 O O . ASP A 1 126 ? -0.120 16.437 20.396 1.00 88.50 126 ASP A O 1
ATOM 977 N N . VAL A 1 127 ? 1.224 15.284 19.007 1.00 89.88 127 VAL A N 1
ATOM 978 C CA . VAL A 1 127 ? 0.458 14.041 19.023 1.00 89.88 127 VAL A CA 1
ATOM 979 C C . VAL A 1 127 ? 1.368 12.847 19.270 1.00 89.88 127 VAL A C 1
ATOM 981 O O . VAL A 1 127 ? 2.525 12.811 18.844 1.00 89.88 127 VAL A O 1
ATOM 984 N N . VAL A 1 128 ? 0.831 11.835 19.939 1.00 92.06 128 VAL A N 1
ATOM 985 C CA . VAL A 1 128 ? 1.451 10.514 20.092 1.00 92.06 128 VAL A CA 1
ATOM 986 C C . VAL A 1 128 ? 0.485 9.442 19.622 1.00 92.06 128 VAL A C 1
ATOM 988 O O . VAL A 1 128 ? -0.723 9.654 19.582 1.00 92.06 128 VAL A O 1
ATOM 991 N N . GLY A 1 129 ? 0.997 8.279 19.247 1.00 92.25 129 GLY A N 1
ATOM 992 C CA . GLY A 1 129 ? 0.172 7.254 18.637 1.00 92.25 129 GLY A CA 1
ATOM 993 C C . GLY A 1 129 ? 0.832 5.897 18.526 1.00 92.25 129 GLY A C 1
ATOM 994 O O . GLY A 1 129 ? 2.008 5.726 18.854 1.00 92.25 129 GLY A O 1
ATOM 995 N N . THR A 1 130 ? 0.062 4.951 18.006 1.00 93.56 130 THR A N 1
ATOM 996 C CA . THR A 1 130 ? 0.540 3.629 17.614 1.00 93.56 130 THR A CA 1
ATOM 997 C C . THR A 1 130 ? -0.068 3.257 16.267 1.00 93.56 130 THR A C 1
ATOM 999 O O . THR A 1 130 ? -1.279 3.352 16.069 1.00 93.56 130 THR A O 1
ATOM 1002 N N . GLY A 1 131 ? 0.776 2.853 15.323 1.00 93.44 131 GLY A N 1
ATOM 1003 C CA . GLY A 1 131 ? 0.358 2.236 14.069 1.00 93.44 131 GLY A CA 1
ATOM 1004 C C . GLY A 1 131 ? 0.364 0.722 14.222 1.00 93.44 131 GLY A C 1
ATOM 1005 O O . GLY A 1 131 ? 1.249 0.186 14.876 1.00 93.44 131 GLY A O 1
ATOM 1006 N N . TYR A 1 132 ? -0.596 0.042 13.616 1.00 95.94 132 TYR A N 1
ATOM 1007 C CA . TYR A 1 132 ? -0.786 -1.402 13.635 1.00 95.94 132 TYR A CA 1
ATOM 1008 C C . TYR A 1 132 ? -0.995 -1.880 12.206 1.00 95.94 132 TYR A C 1
ATOM 1010 O O . TYR A 1 132 ? -1.751 -1.269 11.454 1.00 95.94 132 TYR A O 1
ATOM 1018 N N . CYS A 1 133 ? -0.388 -3.001 11.839 1.00 95.81 133 CYS A N 1
ATOM 1019 C CA . CYS A 1 133 ? -0.662 -3.669 10.577 1.00 95.81 133 CYS A CA 1
ATOM 1020 C C . CYS A 1 133 ? -0.854 -5.163 10.797 1.00 95.81 133 CYS A C 1
ATOM 1022 O O . CYS A 1 133 ? -0.073 -5.799 11.507 1.00 95.81 133 CYS A O 1
ATOM 1024 N N . PHE A 1 134 ? -1.884 -5.733 10.184 1.00 97.50 134 PHE A N 1
ATOM 1025 C CA . PHE A 1 134 ? -2.199 -7.156 10.289 1.00 97.50 134 PHE A CA 1
ATOM 1026 C C . PHE A 1 134 ? -2.975 -7.630 9.064 1.00 97.50 134 PHE A C 1
ATOM 1028 O O . PHE A 1 134 ? -3.595 -6.826 8.370 1.00 97.50 134 PHE A O 1
ATOM 1035 N N . ASN A 1 135 ? -2.966 -8.941 8.831 1.00 96.19 135 ASN A N 1
ATOM 1036 C CA . ASN A 1 135 ? -3.792 -9.564 7.804 1.00 96.19 135 ASN A CA 1
ATOM 1037 C C . ASN A 1 135 ? -4.977 -10.286 8.440 1.00 96.19 135 ASN A C 1
ATOM 1039 O O . ASN A 1 135 ? -4.873 -10.843 9.538 1.00 96.19 135 ASN A O 1
ATOM 1043 N N . THR A 1 136 ? -6.109 -10.286 7.750 1.00 95.38 136 THR A N 1
ATOM 1044 C CA . THR A 1 136 ? -7.239 -11.154 8.063 1.00 95.38 136 THR A CA 1
ATOM 1045 C C . THR A 1 136 ? -8.119 -11.352 6.847 1.00 95.38 136 THR A C 1
ATOM 1047 O O . THR A 1 136 ? -8.438 -10.390 6.160 1.00 95.38 136 THR A O 1
ATOM 1050 N N . ASP A 1 137 ? -8.552 -12.594 6.636 1.00 93.94 137 ASP A N 1
ATOM 1051 C CA . ASP A 1 137 ? -9.554 -12.974 5.637 1.00 93.94 137 ASP A CA 1
ATOM 1052 C C . ASP A 1 137 ? -9.281 -12.392 4.231 1.00 93.94 137 ASP A C 1
ATOM 1054 O O . ASP A 1 137 ? -10.200 -11.921 3.565 1.00 93.94 137 ASP A O 1
ATOM 1058 N N . GLY A 1 138 ? -8.016 -12.396 3.781 1.00 90.81 138 GLY A N 1
ATOM 1059 C CA . GLY A 1 138 ? -7.630 -11.883 2.460 1.00 90.81 138 GLY A CA 1
ATOM 1060 C C . GLY A 1 138 ? -7.378 -10.372 2.395 1.00 90.81 138 GLY A C 1
ATOM 1061 O O . GLY A 1 138 ? -7.080 -9.855 1.321 1.00 90.81 138 GLY A O 1
ATOM 1062 N N . CYS A 1 139 ? -7.464 -9.664 3.524 1.00 92.94 139 CYS A N 1
ATOM 1063 C CA . CYS A 1 139 ? -7.207 -8.231 3.628 1.00 92.94 139 CYS A CA 1
ATOM 1064 C C . CYS A 1 139 ? -5.991 -7.911 4.489 1.00 92.94 139 CYS A C 1
ATOM 1066 O O . CYS A 1 139 ? -5.863 -8.418 5.605 1.00 92.94 139 CYS A O 1
ATOM 1068 N N . THR A 1 140 ? -5.181 -6.952 4.048 1.00 93.31 140 THR A N 1
ATOM 1069 C CA . THR A 1 140 ? -4.273 -6.207 4.923 1.00 93.31 140 THR A CA 1
ATOM 1070 C C . THR A 1 140 ? -4.996 -5.002 5.513 1.00 93.31 140 THR A C 1
ATOM 1072 O O . THR A 1 140 ? -5.623 -4.219 4.800 1.00 93.31 140 THR A O 1
ATOM 1075 N N . PHE A 1 141 ? -4.870 -4.829 6.825 1.00 94.62 141 PHE A N 1
ATOM 1076 C CA . PHE A 1 141 ? -5.343 -3.660 7.552 1.00 94.62 141 PHE A CA 1
ATOM 1077 C C . PHE A 1 141 ? -4.164 -2.852 8.061 1.00 94.62 141 PHE A C 1
ATOM 1079 O O . PHE A 1 141 ? -3.266 -3.412 8.689 1.00 94.62 141 PHE A O 1
ATOM 1086 N N . PHE A 1 142 ? -4.218 -1.539 7.861 1.00 92.31 142 PHE A N 1
ATOM 1087 C CA . PHE A 1 142 ? -3.382 -0.575 8.562 1.00 92.31 142 PHE A CA 1
ATOM 1088 C C . PHE A 1 142 ? -4.284 0.275 9.457 1.00 92.31 142 PHE A C 1
ATOM 1090 O O . PHE A 1 142 ? -5.156 0.994 8.976 1.00 92.31 142 PHE A O 1
ATOM 1097 N N . VAL A 1 143 ? -4.105 0.154 10.768 1.00 93.62 143 VAL A N 1
ATOM 1098 C CA . VAL A 1 143 ? -4.863 0.901 11.774 1.00 93.62 143 VAL A CA 1
ATOM 1099 C C . VAL A 1 143 ? -3.894 1.791 12.516 1.00 93.62 143 VAL A C 1
ATOM 1101 O O . VAL A 1 143 ? -2.890 1.296 13.009 1.00 93.62 143 VAL A O 1
ATOM 1104 N N . TYR A 1 144 ? -4.183 3.073 12.667 1.00 90.50 144 TYR A N 1
ATOM 1105 C CA . TYR A 1 144 ? -3.423 3.906 13.588 1.00 90.50 144 TYR A CA 1
ATOM 1106 C C . TYR A 1 144 ? -4.331 4.671 14.524 1.00 90.50 144 TYR A C 1
ATOM 1108 O O . TYR A 1 144 ? -5.436 5.062 14.159 1.00 90.50 144 TYR A O 1
ATOM 1116 N N . ASN A 1 145 ? -3.837 4.896 15.736 1.00 91.19 145 ASN A N 1
ATOM 1117 C CA . ASN A 1 145 ? -4.421 5.854 16.652 1.00 91.19 145 ASN A CA 1
ATOM 1118 C C . ASN A 1 145 ? -3.454 7.009 16.885 1.00 91.19 145 ASN A C 1
ATOM 1120 O O . ASN A 1 145 ? -2.262 6.794 17.098 1.00 91.19 145 ASN A O 1
ATOM 1124 N N . LEU A 1 146 ? -3.977 8.226 16.850 1.00 89.81 146 LEU A N 1
ATOM 1125 C CA . LEU A 1 146 ? -3.268 9.448 17.197 1.00 89.81 146 LEU A CA 1
ATOM 1126 C C . LEU A 1 146 ? -4.036 10.137 18.315 1.00 89.81 146 LEU A C 1
ATOM 1128 O O . LEU A 1 146 ? -5.266 10.194 18.290 1.00 89.81 146 LEU A O 1
ATOM 1132 N N . THR A 1 147 ? -3.310 10.641 19.303 1.00 90.06 147 THR A N 1
ATOM 1133 C CA . THR A 1 147 ? -3.894 11.328 20.443 1.00 90.06 147 THR A CA 1
ATOM 1134 C C . THR A 1 147 ? -3.099 12.556 20.849 1.00 90.06 147 THR A C 1
ATOM 1136 O O . THR A 1 147 ? -1.872 12.577 20.744 1.00 90.06 147 THR A O 1
ATOM 1139 N N . LYS A 1 148 ? -3.815 13.568 21.346 1.00 88.31 148 LYS A N 1
ATOM 1140 C CA . LYS A 1 148 ? -3.250 14.741 22.034 1.00 88.31 148 LYS A CA 1
ATOM 1141 C C . LYS A 1 148 ? -2.872 14.427 23.485 1.00 88.31 148 LYS A C 1
ATOM 1143 O O . LYS A 1 148 ? -2.241 15.240 24.161 1.00 88.31 148 LYS A O 1
ATOM 1148 N N . GLU A 1 149 ? -3.306 13.279 24.002 1.00 85.00 149 GLU A N 1
ATOM 1149 C CA . GLU A 1 149 ? -2.961 12.826 25.344 1.00 85.00 149 GLU A CA 1
ATOM 1150 C C . GLU A 1 149 ? -1.507 12.351 25.421 1.00 85.00 149 GLU A C 1
ATOM 1152 O O . GLU A 1 149 ? -0.857 12.089 24.419 1.00 85.00 149 GLU A O 1
ATOM 1157 N N . ALA A 1 150 ? -0.973 12.207 26.636 1.00 82.62 150 ALA A N 1
ATOM 1158 C CA . ALA A 1 150 ? 0.414 11.776 26.821 1.00 82.62 150 ALA A CA 1
ATOM 1159 C C . ALA A 1 150 ? 0.671 10.323 26.376 1.00 82.62 150 ALA A C 1
ATOM 1161 O O . ALA A 1 150 ? 1.817 9.968 26.099 1.00 82.62 150 ALA A O 1
ATOM 1162 N N . THR A 1 151 ? -0.373 9.486 26.339 1.00 84.12 151 THR A N 1
ATOM 1163 C CA . THR A 1 151 ? -0.269 8.062 26.007 1.00 84.12 151 THR A CA 1
ATOM 1164 C C . THR A 1 151 ? -1.489 7.614 25.200 1.00 84.12 151 THR A C 1
ATOM 1166 O O . THR A 1 151 ? -2.608 7.867 25.641 1.00 84.12 151 THR A O 1
ATOM 1169 N N . PRO A 1 152 ? -1.310 6.879 24.089 1.00 85.69 152 PRO A N 1
ATOM 1170 C CA . PRO A 1 152 ? -2.428 6.315 23.334 1.00 85.69 152 PRO A CA 1
ATOM 1171 C C . PRO A 1 152 ? -3.197 5.234 24.119 1.00 85.69 152 PRO A C 1
ATOM 1173 O O . PRO A 1 152 ? -2.592 4.409 24.813 1.00 85.69 152 PRO A O 1
ATOM 1176 N N . ASP A 1 153 ? -4.528 5.182 23.983 1.00 87.00 153 ASP A N 1
ATOM 1177 C CA . ASP A 1 153 ? -5.360 4.165 24.647 1.00 87.00 153 ASP A CA 1
ATOM 1178 C C . ASP A 1 153 ? -5.278 2.798 23.944 1.00 87.00 153 ASP A C 1
ATOM 1180 O O . ASP A 1 153 ? -6.080 2.443 23.077 1.00 87.00 153 ASP A O 1
ATOM 1184 N N . ALA A 1 154 ? -4.324 1.975 24.381 1.00 88.44 154 ALA A N 1
ATOM 1185 C CA . ALA A 1 154 ? -4.139 0.618 23.869 1.00 88.44 154 ALA A CA 1
ATOM 1186 C C . ALA A 1 154 ? -5.353 -0.313 24.088 1.00 88.44 154 ALA A C 1
ATOM 1188 O O . ALA A 1 154 ? -5.506 -1.303 23.366 1.00 88.44 154 ALA A O 1
ATOM 1189 N N . LYS A 1 155 ? -6.225 -0.049 25.077 1.00 91.31 155 LYS A N 1
ATOM 1190 C CA . LYS A 1 155 ? -7.439 -0.863 25.277 1.00 91.31 155 LYS A CA 1
ATOM 1191 C C . LYS A 1 155 ? -8.477 -0.547 24.213 1.00 91.31 155 LYS A C 1
ATOM 1193 O O . LYS A 1 155 ? -9.134 -1.469 23.730 1.00 91.31 155 LYS A O 1
ATOM 1198 N N . MET A 1 156 ? -8.608 0.726 23.853 1.00 92.06 156 MET A N 1
ATOM 1199 C CA . MET A 1 156 ? -9.504 1.146 22.785 1.00 92.06 156 MET A CA 1
ATOM 1200 C C . MET A 1 156 ? -9.016 0.641 21.424 1.00 92.06 156 MET A C 1
ATOM 1202 O O . MET A 1 156 ? -9.796 0.009 20.712 1.00 92.06 156 MET A O 1
ATOM 1206 N N . SER A 1 157 ? -7.717 0.782 21.115 1.00 93.69 157 SER A N 1
ATOM 1207 C CA . SER A 1 157 ? -7.127 0.207 19.892 1.00 93.69 157 SER A CA 1
ATOM 1208 C C . SER A 1 157 ? -7.392 -1.293 19.786 1.00 93.69 157 SER A C 1
ATOM 1210 O O . SER A 1 157 ? -7.818 -1.775 18.740 1.00 93.69 157 SER A O 1
ATOM 1212 N N . ARG A 1 158 ? -7.220 -2.035 20.891 1.00 95.25 158 ARG A N 1
ATOM 1213 C CA . ARG A 1 158 ? -7.559 -3.461 20.950 1.00 95.25 158 ARG A CA 1
ATOM 1214 C C . ARG A 1 158 ? -9.031 -3.716 20.630 1.00 95.25 158 ARG A C 1
ATOM 1216 O O . ARG A 1 158 ? -9.309 -4.593 19.821 1.00 95.25 158 ARG A O 1
ATOM 1223 N N . LYS A 1 159 ? -9.959 -2.985 21.259 1.00 94.31 159 LYS A N 1
ATOM 1224 C CA . LYS A 1 159 ? -11.406 -3.166 21.049 1.00 94.31 159 LYS A CA 1
ATOM 1225 C C . LYS A 1 159 ? -11.790 -2.946 19.582 1.00 94.31 159 LYS A C 1
ATOM 1227 O O . LYS A 1 159 ? -12.555 -3.737 19.045 1.00 94.31 159 LYS A O 1
ATOM 1232 N N . ILE A 1 160 ? -11.231 -1.914 18.950 1.00 94.75 160 ILE A N 1
ATOM 1233 C CA . ILE A 1 160 ? -11.444 -1.607 17.530 1.00 94.75 160 ILE A CA 1
ATOM 1234 C C . ILE A 1 160 ? -10.866 -2.722 16.647 1.00 94.75 160 ILE A C 1
ATOM 1236 O O . ILE A 1 160 ? -11.570 -3.283 15.817 1.00 94.75 160 ILE A O 1
ATOM 1240 N N . ILE A 1 161 ? -9.602 -3.104 16.851 1.00 96.69 161 ILE A N 1
ATOM 1241 C CA . ILE A 1 161 ? -8.932 -4.124 16.027 1.00 96.69 161 ILE A CA 1
ATOM 1242 C C . ILE A 1 161 ? -9.608 -5.500 16.150 1.00 96.69 161 ILE A C 1
ATOM 1244 O O . ILE A 1 161 ? -9.761 -6.215 15.159 1.00 96.69 161 ILE A O 1
ATOM 1248 N N . GLU A 1 162 ? -10.030 -5.883 17.357 1.00 96.06 162 GLU A N 1
ATOM 1249 C CA . GLU A 1 162 ? -10.727 -7.151 17.599 1.00 96.06 162 GLU A CA 1
ATOM 1250 C C . GLU A 1 162 ? -12.151 -7.175 17.017 1.00 96.06 162 GLU A C 1
ATOM 1252 O O . GLU A 1 162 ? -12.656 -8.268 16.757 1.00 96.06 162 GLU A O 1
ATOM 1257 N N . SER A 1 163 ? -12.788 -6.017 16.790 1.00 95.94 163 SER A N 1
ATOM 1258 C CA . SER A 1 163 ? -14.154 -5.934 16.251 1.00 95.94 163 SER A CA 1
ATOM 1259 C C . SER A 1 163 ? -14.226 -5.880 14.722 1.00 95.94 163 SER A C 1
ATOM 1261 O O . SER A 1 163 ? -15.291 -6.137 14.154 1.00 95.94 163 SER A O 1
ATOM 1263 N N . ILE A 1 164 ? -13.105 -5.600 14.045 1.00 95.88 164 ILE A N 1
ATOM 1264 C CA . ILE A 1 164 ? -13.036 -5.587 12.580 1.00 95.88 164 ILE A CA 1
ATOM 1265 C C . ILE A 1 164 ? -13.460 -6.949 12.026 1.00 95.88 164 ILE A C 1
ATOM 1267 O O . ILE A 1 164 ? -12.885 -7.986 12.370 1.00 95.88 164 ILE A O 1
ATOM 1271 N N . SER A 1 165 ? -14.440 -6.928 11.127 1.00 95.12 165 SER A N 1
ATOM 1272 C CA . SER A 1 165 ? -14.925 -8.091 10.379 1.00 95.12 165 SER A CA 1
ATOM 1273 C C . SER A 1 165 ? -14.880 -7.783 8.886 1.00 95.12 165 SER A C 1
ATOM 1275 O O . SER A 1 165 ? -15.406 -6.759 8.463 1.00 95.12 165 SER A O 1
ATOM 1277 N N . VAL A 1 166 ? -14.248 -8.648 8.093 1.00 94.75 166 VAL A N 1
ATOM 1278 C CA . VAL A 1 166 ? -14.077 -8.443 6.646 1.00 94.75 166 VAL A CA 1
ATOM 1279 C C . VAL A 1 166 ? -15.369 -8.767 5.901 1.00 94.75 166 VAL A C 1
ATOM 1281 O O . VAL A 1 166 ? -16.058 -9.734 6.231 1.00 94.75 166 VAL A O 1
ATOM 1284 N N . ASN A 1 167 ? -15.685 -7.972 4.882 1.00 92.88 167 ASN A N 1
ATOM 1285 C CA . ASN A 1 167 ? -16.736 -8.280 3.922 1.00 92.88 167 ASN A CA 1
ATOM 1286 C C . ASN A 1 167 ? -16.166 -9.179 2.813 1.00 92.88 167 ASN A C 1
ATOM 1288 O O . ASN A 1 167 ? -15.714 -8.693 1.777 1.00 92.88 167 ASN A O 1
ATOM 1292 N N . THR A 1 168 ? -16.151 -10.492 3.051 1.00 91.00 168 THR A N 1
ATOM 1293 C CA . THR A 1 168 ? -15.531 -11.479 2.146 1.00 91.00 168 THR A CA 1
ATOM 1294 C C . THR A 1 168 ? -16.107 -11.450 0.734 1.00 91.00 168 THR A C 1
ATOM 1296 O O . THR A 1 168 ? -15.354 -11.605 -0.222 1.00 91.00 168 THR A O 1
ATOM 1299 N N . ASP A 1 169 ? -17.407 -11.182 0.591 1.00 89.75 169 ASP A N 1
ATOM 1300 C CA . ASP A 1 169 ? -18.076 -11.117 -0.713 1.00 89.75 169 ASP A CA 1
ATOM 1301 C C . ASP A 1 169 ? -17.505 -9.986 -1.584 1.00 89.75 169 ASP A C 1
ATOM 1303 O O . ASP A 1 169 ? -17.354 -10.137 -2.797 1.00 89.75 169 ASP A O 1
ATOM 1307 N N . GLU A 1 170 ? -17.146 -8.853 -0.971 1.00 88.88 170 GLU A N 1
ATOM 1308 C CA . GLU A 1 170 ? -16.493 -7.764 -1.694 1.00 88.88 170 GLU A CA 1
ATOM 1309 C C . GLU A 1 170 ? -15.054 -8.134 -2.067 1.00 88.88 170 GLU A C 1
ATOM 1311 O O . GLU A 1 170 ? -14.649 -7.847 -3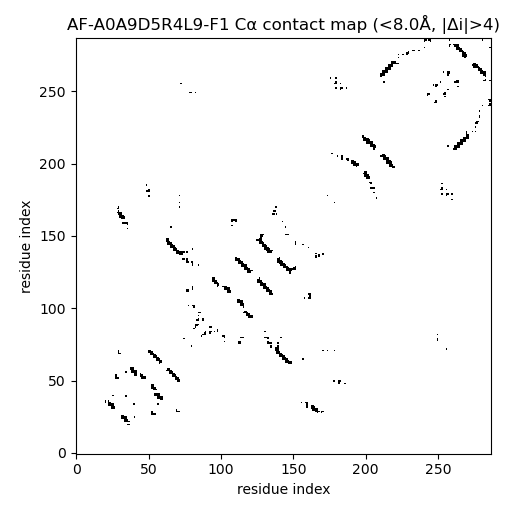.191 1.00 88.88 170 GLU A O 1
ATOM 1316 N N . ILE A 1 171 ? -14.297 -8.796 -1.184 1.00 87.69 171 ILE A N 1
ATOM 1317 C CA . ILE A 1 171 ? -12.918 -9.236 -1.479 1.00 87.69 171 ILE A CA 1
ATOM 1318 C C . ILE A 1 171 ? -12.896 -10.188 -2.669 1.00 87.69 171 ILE A C 1
ATOM 1320 O O . ILE A 1 171 ? -12.120 -9.996 -3.602 1.00 87.69 171 ILE A O 1
ATOM 1324 N N . GLU A 1 172 ? -13.806 -11.159 -2.690 1.00 87.38 172 GLU A N 1
ATOM 1325 C CA . GLU A 1 172 ? -13.950 -12.103 -3.799 1.00 87.38 172 GLU A CA 1
ATOM 1326 C C . GLU A 1 172 ? -14.388 -11.429 -5.113 1.00 87.38 172 GLU A C 1
ATOM 1328 O O . GLU A 1 172 ? -14.211 -12.003 -6.189 1.00 87.38 172 GLU A O 1
ATOM 1333 N N . SER A 1 173 ? -14.923 -10.202 -5.055 1.00 87.38 173 SER A N 1
ATOM 1334 C CA . SER A 1 173 ? -15.291 -9.417 -6.241 1.00 87.38 173 SER A CA 1
ATOM 1335 C C . SER A 1 173 ? -14.104 -8.727 -6.927 1.00 87.38 173 SER A C 1
ATOM 1337 O O . SER A 1 173 ? -14.253 -8.230 -8.049 1.00 87.38 173 SER A O 1
ATOM 1339 N N . TYR A 1 174 ? -12.939 -8.658 -6.274 1.00 86.38 174 TYR A N 1
ATOM 1340 C CA . TYR A 1 174 ? -11.728 -8.089 -6.859 1.00 86.38 174 TYR A CA 1
ATOM 1341 C C . TYR A 1 174 ? -11.014 -9.131 -7.716 1.00 86.38 174 TYR A C 1
ATOM 1343 O O . TYR A 1 174 ? -10.352 -10.038 -7.216 1.00 86.38 174 TYR A O 1
ATOM 1351 N N . ASP A 1 175 ? -11.120 -8.978 -9.034 1.00 90.12 175 ASP A N 1
ATOM 1352 C CA . ASP A 1 175 ? -10.264 -9.709 -9.958 1.00 90.12 175 ASP A CA 1
ATOM 1353 C C . ASP A 1 175 ? -8.869 -9.068 -10.076 1.00 90.12 175 ASP A C 1
ATOM 1355 O O . ASP A 1 175 ? -8.595 -7.967 -9.587 1.00 90.12 175 ASP A O 1
ATOM 1359 N N . ALA A 1 176 ? -7.970 -9.781 -10.756 1.00 89.62 176 ALA A N 1
ATOM 1360 C CA . ALA A 1 176 ? -6.599 -9.340 -10.979 1.00 89.62 176 ALA A CA 1
ATOM 1361 C C . ALA A 1 176 ? -6.513 -7.972 -11.683 1.00 89.62 176 ALA A C 1
ATOM 1363 O O . ALA A 1 176 ? -5.598 -7.205 -11.396 1.00 89.62 176 ALA A O 1
ATOM 1364 N N . GLU A 1 177 ? -7.429 -7.654 -12.605 1.00 93.00 177 GLU A N 1
ATOM 1365 C CA . GLU A 1 177 ? -7.419 -6.367 -13.314 1.00 93.00 177 GLU A CA 1
ATOM 1366 C C . GLU A 1 177 ? -7.772 -5.225 -12.363 1.00 93.00 177 GLU A C 1
ATOM 1368 O O . GLU A 1 177 ? -7.041 -4.237 -12.294 1.00 93.00 177 GLU A O 1
ATOM 1373 N N . ARG A 1 178 ? -8.835 -5.390 -11.569 1.00 90.25 178 ARG A N 1
ATOM 1374 C CA . ARG A 1 178 ? -9.297 -4.387 -10.604 1.00 90.25 178 ARG A CA 1
ATOM 1375 C C . ARG A 1 178 ? -8.281 -4.144 -9.489 1.00 90.25 178 ARG A C 1
ATOM 1377 O O . ARG A 1 178 ? -8.116 -2.998 -9.072 1.00 90.25 178 ARG A O 1
ATOM 1384 N N . LEU A 1 179 ? -7.590 -5.188 -9.021 1.00 90.25 179 LEU A N 1
ATOM 1385 C CA . LEU A 1 179 ? -6.504 -5.048 -8.044 1.00 90.25 179 LEU A CA 1
ATOM 1386 C C . LEU A 1 179 ? -5.338 -4.234 -8.612 1.00 90.25 179 LEU A C 1
ATOM 1388 O O . LEU A 1 179 ? -4.904 -3.263 -7.991 1.00 90.25 179 LEU A O 1
ATOM 1392 N N . VAL A 1 180 ? -4.859 -4.611 -9.801 1.00 92.31 180 VAL A N 1
ATOM 1393 C CA . VAL A 1 180 ? -3.702 -3.970 -10.439 1.00 92.31 180 VAL A CA 1
ATOM 1394 C C . VAL A 1 180 ? -4.003 -2.531 -10.836 1.00 92.31 180 VAL A C 1
ATOM 1396 O O . VAL A 1 180 ? -3.201 -1.642 -10.558 1.00 92.31 180 VAL A O 1
ATOM 1399 N N . GLU A 1 181 ? -5.169 -2.269 -11.424 1.00 91.50 181 GLU A N 1
ATOM 1400 C CA . GLU A 1 181 ? -5.537 -0.901 -11.786 1.00 91.50 181 GLU A CA 1
ATOM 1401 C C . GLU A 1 181 ? -5.753 -0.036 -10.545 1.00 91.50 181 GLU A C 1
ATOM 1403 O O . GLU A 1 181 ? -5.342 1.119 -10.521 1.00 91.50 181 GLU A O 1
ATOM 1408 N N . GLY A 1 182 ? -6.300 -0.610 -9.470 1.00 86.69 182 GLY A N 1
ATOM 1409 C CA . GLY A 1 182 ? -6.450 0.089 -8.202 1.00 86.69 182 GLY A CA 1
ATOM 1410 C C . GLY A 1 182 ? -5.117 0.536 -7.591 1.00 86.69 182 GLY A C 1
ATOM 1411 O O . GLY A 1 182 ? -5.019 1.678 -7.137 1.00 86.69 182 GLY A O 1
ATOM 1412 N N . VAL A 1 183 ? -4.081 -0.320 -7.592 1.00 87.25 183 VAL A N 1
ATOM 1413 C CA . VAL A 1 183 ? -2.749 0.085 -7.092 1.00 87.25 183 VAL A CA 1
ATOM 1414 C C . VAL A 1 183 ? -2.067 1.062 -8.047 1.00 87.25 183 VAL A C 1
ATOM 1416 O O . VAL A 1 183 ? -1.381 1.975 -7.588 1.00 87.25 183 VAL A O 1
ATOM 1419 N N . ALA A 1 184 ? -2.291 0.927 -9.358 1.00 89.44 184 ALA A N 1
ATOM 1420 C CA . ALA A 1 184 ? -1.794 1.870 -10.355 1.00 89.44 184 ALA A CA 1
ATOM 1421 C C . ALA A 1 184 ? -2.416 3.260 -10.172 1.00 89.44 184 ALA A C 1
ATOM 1423 O O . ALA A 1 184 ? -1.686 4.247 -10.142 1.00 89.44 184 ALA A O 1
ATOM 1424 N N . ASP A 1 185 ? -3.731 3.351 -9.973 1.00 85.56 185 ASP A N 1
ATOM 1425 C CA . ASP A 1 185 ? -4.435 4.606 -9.697 1.00 85.56 185 ASP A CA 1
ATOM 1426 C C . ASP A 1 185 ? -3.924 5.285 -8.427 1.00 85.56 185 ASP A C 1
ATOM 1428 O O . ASP A 1 185 ? -3.668 6.488 -8.435 1.00 85.56 185 ASP A O 1
ATOM 1432 N N . MET A 1 186 ? -3.709 4.523 -7.351 1.00 80.12 186 MET A N 1
ATOM 1433 C CA . MET A 1 186 ? -3.105 5.059 -6.129 1.00 80.12 186 MET A CA 1
ATOM 1434 C C . MET A 1 186 ? -1.697 5.602 -6.378 1.00 80.12 186 MET A C 1
ATOM 1436 O O . MET A 1 186 ? -1.362 6.698 -5.930 1.00 80.12 186 MET A O 1
ATOM 1440 N N . ALA A 1 187 ? -0.869 4.854 -7.103 1.00 82.94 187 ALA A N 1
ATOM 1441 C CA . ALA A 1 187 ? 0.481 5.279 -7.438 1.00 82.94 187 ALA A CA 1
ATOM 1442 C C . ALA A 1 187 ? 0.481 6.533 -8.338 1.00 82.94 187 ALA A C 1
ATOM 1444 O O . ALA A 1 187 ? 1.312 7.424 -8.148 1.00 82.94 187 ALA A O 1
ATOM 1445 N N . ARG A 1 188 ? -0.505 6.676 -9.240 1.00 85.25 188 ARG A N 1
ATOM 1446 C CA . ARG A 1 188 ? -0.684 7.869 -10.090 1.00 85.25 188 ARG A CA 1
ATOM 1447 C C . ARG A 1 188 ? -0.960 9.152 -9.297 1.00 85.25 188 ARG A C 1
ATOM 1449 O O . ARG A 1 188 ? -0.734 10.238 -9.821 1.00 85.25 188 ARG A O 1
ATOM 1456 N N . LEU A 1 189 ? -1.418 9.066 -8.048 1.00 79.56 189 LEU A N 1
ATOM 1457 C CA . LEU A 1 189 ? -1.601 10.249 -7.194 1.00 79.56 189 LEU A CA 1
ATOM 1458 C C . LEU A 1 189 ? -0.271 10.836 -6.703 1.00 79.56 189 LEU A C 1
ATOM 1460 O O . LEU A 1 189 ? -0.230 11.997 -6.302 1.00 79.56 189 LEU A O 1
ATOM 1464 N N . ASN A 1 190 ? 0.805 10.047 -6.745 1.00 72.69 190 ASN A N 1
ATOM 1465 C CA . ASN A 1 190 ? 2.123 10.436 -6.246 1.00 72.69 190 ASN A CA 1
ATOM 1466 C C . ASN A 1 190 ? 3.093 10.868 -7.359 1.00 72.69 190 ASN A C 1
ATOM 1468 O O . ASN A 1 190 ? 4.220 11.254 -7.056 1.00 72.69 190 ASN A O 1
ATOM 1472 N N . ILE A 1 191 ? 2.678 10.827 -8.631 1.00 82.69 191 ILE A N 1
ATOM 1473 C CA . ILE A 1 191 ? 3.489 11.284 -9.771 1.00 82.69 191 ILE A CA 1
ATOM 1474 C C . ILE A 1 191 ? 3.179 12.750 -10.144 1.00 82.69 191 ILE A C 1
ATOM 1476 O O . ILE A 1 191 ? 2.038 13.196 -10.006 1.00 82.69 191 ILE A O 1
ATOM 1480 N N . PRO A 1 192 ? 4.159 13.509 -10.676 1.00 88.81 192 PRO A N 1
ATOM 1481 C CA . PRO A 1 192 ? 5.550 13.108 -10.886 1.00 88.81 192 PRO A CA 1
ATOM 1482 C C . PRO A 1 192 ? 6.332 13.009 -9.570 1.00 88.81 192 PRO A C 1
ATOM 1484 O O . PRO A 1 192 ? 6.259 13.904 -8.728 1.00 88.81 192 PRO A O 1
ATOM 1487 N N . LEU A 1 193 ? 7.128 11.947 -9.428 1.00 84.06 193 LEU A N 1
ATOM 1488 C CA . LEU A 1 193 ? 7.985 11.709 -8.269 1.00 84.06 193 LEU A CA 1
ATOM 1489 C C . LEU A 1 193 ? 9.451 11.715 -8.696 1.00 84.06 193 LEU A C 1
ATOM 1491 O O . LEU A 1 193 ? 9.870 10.918 -9.535 1.00 84.06 193 LEU A O 1
ATOM 1495 N N . ARG A 1 194 ? 10.257 12.597 -8.105 1.00 85.31 194 ARG A N 1
ATOM 1496 C CA . ARG A 1 194 ? 11.705 12.598 -8.334 1.00 85.31 194 ARG A CA 1
ATOM 1497 C C . ARG A 1 194 ? 12.332 11.402 -7.616 1.00 85.31 194 ARG A C 1
ATOM 1499 O O . ARG A 1 194 ? 12.248 11.322 -6.394 1.00 85.31 194 ARG A O 1
ATOM 1506 N N . ILE A 1 195 ? 12.956 10.504 -8.373 1.00 83.69 195 ILE A N 1
ATOM 1507 C CA . ILE A 1 195 ? 13.596 9.289 -7.847 1.00 83.69 195 ILE A CA 1
ATOM 1508 C C . ILE A 1 195 ? 15.043 9.582 -7.458 1.00 83.69 195 ILE A C 1
ATOM 1510 O O . ILE A 1 195 ? 15.499 9.192 -6.385 1.00 83.69 195 ILE A O 1
ATOM 1514 N N . ASP A 1 196 ? 15.751 10.320 -8.311 1.00 86.00 196 ASP A N 1
ATOM 1515 C CA . ASP A 1 196 ? 17.129 10.739 -8.084 1.00 86.00 196 ASP A CA 1
ATOM 1516 C C . ASP A 1 196 ? 17.406 12.114 -8.726 1.00 86.00 196 ASP A C 1
ATOM 1518 O O . ASP A 1 196 ? 16.491 12.870 -9.068 1.00 86.00 196 ASP A O 1
ATOM 1522 N N . GLU A 1 197 ? 18.676 12.506 -8.834 1.00 84.94 197 GLU A N 1
ATOM 1523 C CA . GLU A 1 197 ? 19.043 13.808 -9.391 1.00 84.94 197 GLU A CA 1
ATOM 1524 C C . GLU A 1 197 ? 18.631 13.992 -10.861 1.00 84.94 197 GLU A C 1
ATOM 1526 O O . GLU A 1 197 ? 18.383 15.132 -11.255 1.00 84.94 197 GLU A O 1
ATOM 1531 N N . LEU A 1 198 ? 18.519 12.911 -11.633 1.00 86.44 198 LEU A N 1
ATOM 1532 C CA . LEU A 1 198 ? 18.291 12.913 -13.081 1.00 86.44 198 LEU A CA 1
ATOM 1533 C C . LEU A 1 198 ? 16.964 12.257 -13.482 1.00 86.44 198 LEU A C 1
ATOM 1535 O O . LEU A 1 198 ? 16.408 12.607 -14.521 1.00 86.44 198 LEU A O 1
ATOM 1539 N N . THR A 1 199 ? 16.453 11.331 -12.671 1.00 89.25 199 THR A N 1
ATOM 1540 C CA . THR A 1 199 ? 15.291 10.503 -12.999 1.00 89.25 199 THR A CA 1
ATOM 1541 C C . THR A 1 199 ? 14.043 10.955 -12.250 1.00 89.25 199 THR A C 1
ATOM 1543 O O . THR A 1 199 ? 14.014 11.031 -11.017 1.00 89.25 199 THR A O 1
ATOM 1546 N N . THR A 1 200 ? 12.967 11.174 -12.999 1.00 94.25 200 THR A N 1
ATOM 1547 C CA . THR A 1 200 ? 11.621 11.420 -12.473 1.00 94.25 200 THR A CA 1
ATOM 1548 C C . THR A 1 200 ? 10.685 10.313 -12.930 1.00 94.25 200 THR A C 1
ATOM 1550 O O . THR A 1 200 ? 10.516 10.097 -14.125 1.00 94.25 200 THR A O 1
ATOM 1553 N N . TRP A 1 201 ? 10.024 9.636 -11.999 1.00 93.56 201 TRP A N 1
ATOM 1554 C CA . TRP A 1 201 ? 8.899 8.774 -12.329 1.00 93.56 201 TRP A CA 1
ATOM 1555 C C . TRP A 1 201 ? 7.692 9.644 -12.682 1.00 93.56 201 TRP A C 1
ATOM 1557 O O . TRP A 1 201 ? 7.171 10.379 -11.843 1.00 93.56 201 TRP A O 1
ATOM 1567 N N . SER A 1 202 ? 7.291 9.617 -13.948 1.00 95.00 202 SER A N 1
ATOM 1568 C CA . SER A 1 202 ? 6.366 10.594 -14.529 1.00 95.00 202 SER A CA 1
ATOM 1569 C C . SER A 1 202 ? 5.035 10.002 -14.978 1.00 95.00 202 SER A C 1
ATOM 1571 O O . SER A 1 202 ? 4.102 10.754 -15.256 1.00 95.00 202 SER A O 1
ATOM 1573 N N . GLY A 1 203 ? 4.921 8.674 -15.055 1.00 95.44 203 GLY A N 1
ATOM 1574 C CA . GLY A 1 203 ? 3.739 8.026 -15.609 1.00 95.44 203 GLY A CA 1
ATOM 1575 C C . GLY A 1 203 ? 3.603 6.556 -15.242 1.00 95.44 203 GLY A C 1
ATOM 1576 O O . GLY A 1 203 ? 4.580 5.878 -14.918 1.00 95.44 203 GLY A O 1
ATOM 1577 N N . ILE A 1 204 ? 2.365 6.066 -15.323 1.00 95.88 204 ILE A N 1
ATOM 1578 C CA . ILE A 1 204 ? 2.008 4.659 -15.125 1.00 95.88 204 ILE A CA 1
ATOM 1579 C C . ILE A 1 204 ? 0.965 4.269 -16.165 1.00 95.88 204 ILE A C 1
ATOM 1581 O O . ILE A 1 204 ? -0.114 4.868 -16.220 1.00 95.88 204 ILE A O 1
ATOM 1585 N N . THR A 1 205 ? 1.262 3.237 -16.947 1.00 95.12 205 THR A N 1
ATOM 1586 C CA . THR A 1 205 ? 0.330 2.645 -17.915 1.00 95.12 205 THR A CA 1
ATOM 1587 C C . THR A 1 205 ? 0.067 1.194 -17.552 1.00 95.12 205 THR A C 1
ATOM 1589 O O . THR A 1 205 ? 1.006 0.461 -17.260 1.00 95.12 205 THR A O 1
ATOM 1592 N N . THR A 1 206 ? -1.189 0.767 -17.626 1.00 95.69 206 THR A N 1
ATOM 1593 C CA . THR A 1 206 ? -1.577 -0.633 -17.434 1.00 95.69 206 THR A CA 1
ATOM 1594 C C . THR A 1 206 ? -2.132 -1.185 -18.745 1.00 95.69 206 THR A C 1
ATOM 1596 O O . THR A 1 206 ? -3.012 -0.578 -19.355 1.00 95.69 206 THR A O 1
ATOM 1599 N N . ASP A 1 207 ? -1.625 -2.331 -19.195 1.00 95.56 207 ASP A N 1
ATOM 1600 C CA . ASP A 1 207 ? -2.163 -3.095 -20.325 1.00 95.56 207 ASP A CA 1
ATOM 1601 C C . ASP A 1 207 ? -2.633 -4.461 -19.815 1.00 95.56 207 ASP A C 1
ATOM 1603 O O . ASP A 1 207 ? -1.863 -5.420 -19.729 1.00 95.56 207 ASP A O 1
ATOM 1607 N N . HIS A 1 208 ? -3.917 -4.555 -19.465 1.00 94.62 208 HIS A N 1
ATOM 1608 C CA . HIS A 1 208 ? -4.518 -5.787 -18.945 1.00 94.62 208 HIS A CA 1
ATOM 1609 C C . HIS A 1 208 ? -4.527 -6.930 -19.971 1.00 94.62 208 HIS A C 1
ATOM 1611 O O . HIS A 1 208 ? -4.356 -8.090 -19.600 1.00 94.62 208 HIS A O 1
ATOM 1617 N N . ASN A 1 209 ? -4.611 -6.624 -21.274 1.00 94.88 209 ASN A N 1
ATOM 1618 C CA . ASN A 1 209 ? -4.580 -7.650 -22.322 1.00 94.88 209 ASN A CA 1
ATOM 1619 C C . ASN A 1 209 ? -3.209 -8.329 -22.408 1.00 94.88 209 ASN A C 1
ATOM 1621 O O . ASN A 1 209 ? -3.125 -9.537 -22.636 1.00 94.88 209 ASN A O 1
ATOM 1625 N N . LYS A 1 210 ? -2.130 -7.554 -22.240 1.00 94.50 210 LYS A N 1
ATOM 1626 C CA . LYS A 1 210 ? -0.760 -8.085 -22.177 1.00 94.50 210 LYS A CA 1
ATOM 1627 C C . LYS A 1 210 ? -0.332 -8.500 -20.770 1.00 94.50 210 LYS A C 1
ATOM 1629 O O . LYS A 1 210 ? 0.719 -9.120 -20.637 1.00 94.50 210 LYS A O 1
ATOM 1634 N N . ARG A 1 211 ? -1.135 -8.175 -19.750 1.00 95.88 211 ARG A N 1
ATOM 1635 C CA . ARG A 1 211 ? -0.789 -8.258 -18.325 1.00 95.88 211 ARG A CA 1
ATOM 1636 C C . ARG A 1 211 ? 0.538 -7.564 -18.045 1.00 95.88 211 ARG A C 1
ATOM 1638 O O . ARG A 1 211 ? 1.518 -8.193 -17.653 1.00 95.88 211 ARG A O 1
ATOM 1645 N N . GLU A 1 212 ? 0.580 -6.265 -18.294 1.00 96.50 212 GLU A N 1
ATOM 1646 C CA . GLU A 1 212 ? 1.781 -5.450 -18.127 1.00 96.50 212 GLU A CA 1
ATOM 1647 C C . GLU A 1 212 ? 1.456 -4.145 -17.391 1.00 96.50 212 GLU A C 1
ATOM 1649 O O . GLU A 1 212 ? 0.467 -3.484 -17.705 1.00 96.50 212 GLU A O 1
ATOM 1654 N N . VAL A 1 213 ? 2.295 -3.775 -16.424 1.00 96.81 213 VAL A N 1
ATOM 1655 C CA . VAL A 1 213 ? 2.307 -2.450 -15.786 1.00 96.81 213 VAL A CA 1
ATOM 1656 C C . VAL A 1 213 ? 3.608 -1.764 -16.175 1.00 96.81 213 VAL A C 1
ATOM 1658 O O . VAL A 1 213 ? 4.682 -2.296 -15.911 1.00 96.81 213 VAL A O 1
ATOM 1661 N N . VAL A 1 214 ? 3.532 -0.588 -16.790 1.00 96.88 214 VAL A N 1
ATOM 1662 C CA . VAL A 1 214 ? 4.690 0.183 -17.255 1.00 96.88 214 VAL A CA 1
ATOM 1663 C C . VAL A 1 214 ? 4.821 1.475 -16.457 1.00 96.88 214 VAL A C 1
ATOM 1665 O O . VAL A 1 214 ? 3.950 2.343 -16.517 1.00 96.88 214 VAL A O 1
ATOM 1668 N N . MET A 1 215 ? 5.938 1.616 -15.754 1.00 95.75 215 MET A N 1
ATOM 1669 C CA . MET A 1 215 ? 6.395 2.836 -15.095 1.00 95.75 215 MET A CA 1
ATOM 1670 C C . MET A 1 215 ? 7.240 3.655 -16.077 1.00 95.75 215 MET A C 1
ATOM 1672 O O . MET A 1 215 ? 8.192 3.147 -16.670 1.00 95.75 215 MET A O 1
ATOM 1676 N N . VAL A 1 216 ? 6.895 4.927 -16.268 1.00 96.81 216 VAL A N 1
ATOM 1677 C CA . VAL A 1 216 ? 7.607 5.832 -17.181 1.00 96.81 216 VAL A CA 1
ATOM 1678 C C . VAL A 1 216 ? 8.620 6.655 -16.393 1.00 96.81 216 VAL A C 1
ATOM 1680 O O . VAL A 1 216 ? 8.249 7.423 -15.507 1.00 96.81 216 VAL A O 1
ATOM 1683 N N . MET A 1 217 ? 9.894 6.501 -16.728 1.00 96.38 217 MET A N 1
ATOM 1684 C CA . MET A 1 217 ? 11.032 7.173 -16.111 1.00 96.38 217 MET A CA 1
ATOM 1685 C C . MET A 1 217 ? 11.517 8.281 -17.053 1.00 96.38 217 MET A C 1
ATOM 1687 O O . MET A 1 217 ? 12.112 8.015 -18.095 1.00 96.38 217 MET A O 1
ATOM 1691 N N . THR A 1 218 ? 11.242 9.533 -16.710 1.00 97.12 218 THR A N 1
ATOM 1692 C CA . THR A 1 218 ? 11.676 10.705 -17.475 1.00 97.12 218 THR A CA 1
ATOM 1693 C C . THR A 1 218 ? 13.054 11.175 -17.021 1.00 97.12 218 THR A C 1
ATOM 1695 O O . THR A 1 218 ? 13.298 11.320 -15.823 1.00 97.12 218 THR A O 1
ATOM 1698 N N . LEU A 1 219 ? 13.931 11.429 -17.991 1.00 95.62 219 LEU A N 1
ATOM 1699 C CA . LEU A 1 219 ? 15.305 11.892 -17.819 1.00 95.62 219 LEU A CA 1
ATOM 1700 C C . LEU A 1 219 ? 15.496 13.264 -18.482 1.00 95.62 219 LEU A C 1
ATOM 1702 O O . LEU A 1 219 ? 15.079 13.474 -19.623 1.00 95.62 219 LEU A O 1
ATOM 1706 N N . ASP A 1 220 ? 16.169 14.181 -17.791 1.00 91.88 220 ASP A N 1
ATOM 1707 C CA . ASP A 1 220 ? 16.537 15.488 -18.349 1.00 91.88 220 ASP A CA 1
ATOM 1708 C C . ASP A 1 220 ? 17.824 15.401 -19.188 1.00 91.88 220 ASP A C 1
ATOM 1710 O O . ASP A 1 220 ? 18.770 14.716 -18.811 1.00 91.88 220 ASP A O 1
ATOM 1714 N N . GLY A 1 221 ? 17.906 16.135 -20.301 1.00 90.69 221 GLY A N 1
ATOM 1715 C CA . GLY A 1 221 ? 19.105 16.206 -21.150 1.00 90.69 221 GLY A CA 1
ATOM 1716 C C . GLY A 1 221 ? 18.847 15.787 -22.593 1.00 90.69 221 GLY A C 1
ATOM 1717 O O . GLY A 1 221 ? 17.713 15.828 -23.069 1.00 90.69 221 GLY A O 1
ATOM 1718 N N . GLU A 1 222 ? 19.908 15.398 -23.294 1.00 93.38 222 GLU A N 1
ATOM 1719 C CA . GLU A 1 222 ? 19.864 14.988 -24.698 1.00 93.38 222 GLU A CA 1
ATOM 1720 C C . GLU A 1 222 ? 20.172 13.489 -24.829 1.00 93.38 222 GLU A C 1
ATOM 1722 O O . GLU A 1 222 ? 20.885 12.903 -24.016 1.00 93.38 222 GLU A O 1
ATOM 1727 N N . ALA A 1 223 ? 19.708 12.840 -25.901 1.00 92.88 223 ALA A N 1
ATOM 1728 C CA . ALA A 1 223 ? 19.887 11.391 -26.077 1.00 92.88 223 ALA A CA 1
ATOM 1729 C C . ALA A 1 223 ? 21.365 10.949 -26.068 1.00 92.88 223 ALA A C 1
ATOM 1731 O O . ALA A 1 223 ? 21.683 9.830 -25.666 1.00 92.88 223 ALA A O 1
ATOM 1732 N N . SER A 1 224 ? 22.284 11.829 -26.484 1.00 94.75 224 SER A N 1
ATOM 1733 C CA . SER A 1 224 ? 23.726 11.568 -26.444 1.00 94.75 224 SER A CA 1
ATOM 1734 C C . SER A 1 224 ? 24.291 11.431 -25.031 1.00 94.75 224 SER A C 1
ATOM 1736 O O . SER A 1 224 ? 25.296 10.741 -24.865 1.00 94.75 224 SER A O 1
ATOM 1738 N N . ASP A 1 225 ? 23.662 12.055 -24.032 1.00 93.56 225 ASP A N 1
ATOM 1739 C CA . ASP A 1 225 ? 24.097 11.989 -22.631 1.00 93.56 225 ASP A CA 1
ATOM 1740 C C . ASP A 1 225 ? 23.876 10.586 -22.044 1.00 93.56 225 ASP A C 1
ATOM 1742 O O . ASP A 1 225 ? 24.564 10.171 -21.113 1.00 93.56 225 ASP A O 1
ATOM 1746 N N . TYR A 1 226 ? 22.967 9.825 -22.658 1.00 93.81 226 TYR A N 1
ATOM 1747 C CA . TYR A 1 226 ? 22.541 8.491 -22.244 1.00 93.81 226 TYR A CA 1
ATOM 1748 C C . TYR A 1 226 ? 23.030 7.389 -23.192 1.00 93.81 226 TYR A C 1
ATOM 1750 O O . TYR A 1 226 ? 22.466 6.293 -23.239 1.00 93.81 226 TYR A O 1
ATOM 1758 N N . ALA A 1 227 ? 24.096 7.648 -23.956 1.00 91.62 227 ALA A N 1
ATOM 1759 C CA . ALA A 1 227 ? 24.718 6.633 -24.799 1.00 91.62 227 ALA A CA 1
ATOM 1760 C C . ALA A 1 227 ? 25.159 5.422 -23.948 1.00 91.62 227 ALA A C 1
ATOM 1762 O O . ALA A 1 227 ? 26.033 5.537 -23.093 1.00 91.62 227 ALA A O 1
ATOM 1763 N N . GLY A 1 228 ? 24.553 4.254 -24.190 1.00 91.62 228 GLY A N 1
ATOM 1764 C CA . GLY A 1 228 ? 24.815 3.024 -23.427 1.00 91.62 228 GLY A CA 1
ATOM 17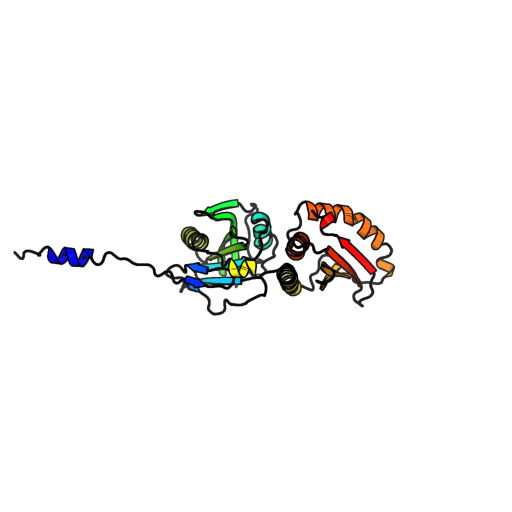65 C C . GLY A 1 228 ? 23.839 2.747 -22.277 1.00 91.62 228 GLY A C 1
ATOM 1766 O O . GLY A 1 228 ? 24.062 1.804 -21.518 1.00 91.62 228 GLY A O 1
ATOM 1767 N N . ILE A 1 229 ? 22.745 3.509 -22.156 1.00 93.56 229 ILE A N 1
ATOM 1768 C CA . ILE A 1 229 ? 21.695 3.257 -21.156 1.00 93.56 229 ILE A CA 1
ATOM 1769 C C . ILE A 1 229 ? 21.168 1.811 -21.202 1.00 93.56 229 ILE A C 1
ATOM 1771 O O . ILE A 1 229 ? 20.982 1.211 -20.149 1.00 93.56 229 ILE A O 1
ATOM 1775 N N . ASP A 1 230 ? 21.038 1.197 -22.382 1.00 91.75 230 ASP A N 1
ATOM 1776 C CA . ASP A 1 230 ? 20.624 -0.209 -22.510 1.00 91.75 230 ASP A CA 1
ATOM 1777 C C . ASP A 1 230 ? 21.594 -1.179 -21.814 1.00 91.75 230 ASP A C 1
ATOM 1779 O O . ASP A 1 230 ? 21.168 -2.079 -21.088 1.00 91.75 230 ASP A O 1
ATOM 1783 N N . GLU A 1 231 ? 22.907 -0.993 -21.997 1.00 93.06 231 GLU A N 1
ATOM 1784 C CA . GLU A 1 231 ? 23.934 -1.823 -21.350 1.00 93.06 231 GLU A CA 1
ATOM 1785 C C . GLU A 1 231 ? 23.928 -1.617 -19.833 1.00 93.06 231 GLU A C 1
ATOM 1787 O O . GLU A 1 231 ? 24.060 -2.576 -19.065 1.00 93.06 231 GLU A O 1
ATOM 1792 N N . HIS A 1 232 ? 23.719 -0.374 -19.394 1.00 90.31 232 HIS A N 1
ATOM 1793 C CA . HIS A 1 232 ? 23.593 -0.049 -17.981 1.00 90.31 232 HIS A CA 1
ATOM 1794 C C . HIS A 1 232 ? 22.369 -0.730 -17.351 1.00 90.31 232 HIS A C 1
ATOM 1796 O O . HIS A 1 232 ? 22.516 -1.442 -16.355 1.00 90.31 232 HIS A O 1
ATOM 1802 N N . LEU A 1 233 ? 21.184 -0.605 -17.957 1.00 91.00 233 LEU A N 1
ATOM 1803 C CA . LEU A 1 233 ? 19.960 -1.252 -17.472 1.00 91.00 233 LEU A CA 1
ATOM 1804 C C . LEU A 1 233 ? 20.078 -2.780 -17.486 1.00 91.00 233 LEU A C 1
ATOM 1806 O O . LEU A 1 233 ? 19.671 -3.441 -16.528 1.00 91.00 233 LEU A O 1
ATOM 1810 N N . ALA A 1 234 ? 20.699 -3.353 -18.520 1.00 89.75 234 ALA A N 1
ATOM 1811 C CA . ALA A 1 234 ? 20.987 -4.784 -18.572 1.00 89.75 234 ALA A CA 1
ATOM 1812 C C . ALA A 1 234 ? 21.897 -5.230 -17.414 1.00 89.75 234 ALA A C 1
ATOM 1814 O O . ALA A 1 234 ? 21.676 -6.299 -16.842 1.00 89.75 234 ALA A O 1
ATOM 1815 N N . SER A 1 235 ? 22.877 -4.404 -17.026 1.00 90.94 235 SER A N 1
ATOM 1816 C CA . SER A 1 235 ? 23.754 -4.686 -15.882 1.00 90.94 235 SER A CA 1
ATOM 1817 C C . SER A 1 235 ? 23.028 -4.619 -14.530 1.00 90.94 235 SER A C 1
ATOM 1819 O O . SER A 1 235 ? 23.345 -5.397 -13.631 1.00 90.94 235 SER A O 1
ATOM 1821 N N . LEU A 1 236 ? 22.020 -3.745 -14.396 1.00 87.06 236 LEU A N 1
ATOM 1822 C CA . LEU A 1 236 ? 21.221 -3.593 -13.174 1.00 87.06 236 LEU A CA 1
ATOM 1823 C C . LEU A 1 236 ? 20.110 -4.638 -13.043 1.00 87.06 236 LEU A C 1
ATOM 1825 O O . LEU A 1 236 ? 19.686 -4.950 -11.928 1.00 87.06 236 LEU A O 1
ATOM 1829 N N . ARG A 1 237 ? 19.655 -5.210 -14.165 1.00 88.56 237 ARG A N 1
ATOM 1830 C CA . ARG A 1 237 ? 18.541 -6.163 -14.209 1.00 88.56 237 ARG A CA 1
ATOM 1831 C C . ARG A 1 237 ? 18.673 -7.283 -13.181 1.00 88.56 237 ARG A C 1
ATOM 1833 O O . ARG A 1 237 ? 17.698 -7.588 -12.507 1.00 88.56 237 ARG A O 1
ATOM 1840 N N . GLY A 1 238 ? 19.850 -7.905 -13.086 1.00 87.00 238 GLY A N 1
ATOM 1841 C CA . GLY A 1 238 ? 20.070 -9.041 -12.187 1.00 87.00 238 GLY A CA 1
ATOM 1842 C C . GLY A 1 238 ? 19.790 -8.684 -10.726 1.00 87.00 238 GLY A C 1
ATOM 1843 O O . GLY A 1 238 ? 19.024 -9.381 -10.069 1.00 87.00 238 GLY A O 1
ATOM 1844 N N . ALA A 1 239 ? 20.337 -7.556 -10.265 1.00 86.19 239 ALA A N 1
ATOM 1845 C CA . ALA A 1 239 ? 20.134 -7.062 -8.906 1.00 86.19 239 ALA A CA 1
ATOM 1846 C C . ALA A 1 239 ? 18.681 -6.630 -8.654 1.00 86.19 239 ALA A C 1
ATOM 1848 O O . ALA A 1 239 ? 18.137 -6.890 -7.586 1.00 86.19 239 ALA A O 1
ATOM 1849 N N . MET A 1 240 ? 18.031 -6.006 -9.640 1.00 84.50 240 MET A N 1
ATOM 1850 C CA . MET A 1 240 ? 16.616 -5.643 -9.541 1.00 84.50 240 MET A CA 1
ATOM 1851 C C . MET A 1 240 ? 15.733 -6.890 -9.398 1.00 84.50 240 MET A C 1
ATOM 1853 O O . MET A 1 240 ? 14.924 -6.958 -8.481 1.00 84.50 240 MET A O 1
ATOM 1857 N N . VAL A 1 241 ? 15.922 -7.903 -10.249 1.00 87.25 241 VAL A N 1
ATOM 1858 C CA . VAL A 1 241 ? 15.174 -9.169 -10.166 1.00 87.25 241 VAL A CA 1
ATOM 1859 C C . VAL A 1 241 ? 15.413 -9.868 -8.825 1.00 87.25 241 VAL A C 1
ATOM 1861 O O . VAL A 1 241 ? 14.469 -10.375 -8.230 1.00 87.25 241 VAL A O 1
ATOM 1864 N N . GLU A 1 242 ? 16.649 -9.874 -8.322 1.00 84.81 242 GLU A N 1
ATOM 1865 C CA . GLU A 1 242 ? 16.978 -10.427 -7.002 1.00 84.81 242 GLU A CA 1
ATOM 1866 C C . GLU A 1 242 ? 16.260 -9.676 -5.869 1.00 84.81 242 GLU A C 1
ATOM 1868 O O . GLU A 1 242 ? 15.629 -10.309 -5.026 1.00 84.81 242 GLU A O 1
ATOM 1873 N N . ASN A 1 243 ? 16.261 -8.339 -5.887 1.00 80.69 243 ASN A N 1
ATOM 1874 C CA . ASN A 1 243 ? 15.543 -7.530 -4.897 1.00 80.69 243 ASN A CA 1
ATOM 1875 C C . ASN A 1 243 ? 14.030 -7.794 -4.906 1.00 80.69 243 ASN A C 1
ATOM 1877 O O . ASN A 1 243 ? 13.421 -7.888 -3.838 1.00 80.69 243 ASN A O 1
ATOM 1881 N N . LEU A 1 244 ? 13.444 -7.936 -6.099 1.00 80.88 244 LEU A N 1
ATOM 1882 C CA . LEU A 1 244 ? 12.028 -8.253 -6.280 1.00 80.88 244 LEU A CA 1
ATOM 1883 C C . LEU A 1 244 ? 11.692 -9.654 -5.752 1.00 80.88 244 LEU A C 1
ATOM 1885 O O . LEU A 1 244 ? 10.754 -9.794 -4.972 1.00 80.88 244 LEU A O 1
ATOM 1889 N N . ARG A 1 245 ? 12.495 -10.673 -6.100 1.00 80.06 245 ARG A N 1
ATOM 1890 C CA . ARG A 1 245 ? 12.331 -12.055 -5.602 1.00 80.06 245 ARG A CA 1
ATOM 1891 C C . ARG A 1 245 ? 12.370 -12.148 -4.090 1.00 80.06 245 ARG A C 1
ATOM 1893 O O . ARG A 1 245 ? 11.630 -12.911 -3.481 1.00 80.06 245 ARG A O 1
ATOM 1900 N N . GLU A 1 246 ? 13.278 -11.400 -3.482 1.00 75.81 246 GLU A N 1
ATOM 1901 C CA . GLU A 1 246 ? 13.442 -11.412 -2.037 1.00 75.81 246 GLU A CA 1
ATOM 1902 C C . GLU A 1 246 ? 12.385 -10.575 -1.303 1.00 75.81 246 GLU A C 1
ATOM 1904 O O . GLU A 1 246 ? 12.426 -10.499 -0.074 1.00 75.81 246 GLU A O 1
ATOM 1909 N N . GLY A 1 247 ? 11.452 -9.939 -2.027 1.00 64.94 247 GLY A N 1
ATOM 1910 C CA . GLY A 1 247 ? 10.421 -9.083 -1.441 1.00 64.94 247 GLY A CA 1
ATOM 1911 C C . GLY A 1 247 ? 11.012 -7.907 -0.664 1.00 64.94 247 GLY A C 1
ATOM 1912 O O . GLY A 1 247 ? 10.420 -7.445 0.311 1.00 64.94 247 GLY A O 1
ATOM 1913 N N . ARG A 1 248 ? 12.218 -7.462 -1.047 1.00 63.06 248 ARG A N 1
ATOM 1914 C CA . ARG A 1 248 ? 12.863 -6.284 -0.448 1.00 63.06 248 ARG A CA 1
ATOM 1915 C C . ARG A 1 248 ? 12.227 -4.992 -0.939 1.00 63.06 248 ARG A C 1
ATOM 1917 O O . ARG A 1 248 ? 12.378 -3.966 -0.283 1.00 63.06 248 ARG A O 1
ATOM 1924 N N . ASP A 1 249 ? 11.561 -5.060 -2.086 1.00 64.12 249 ASP A N 1
ATOM 1925 C CA . ASP A 1 249 ? 10.716 -3.991 -2.580 1.00 64.12 249 ASP A CA 1
ATOM 1926 C C . ASP A 1 249 ? 9.328 -4.110 -1.959 1.00 64.12 249 ASP A C 1
ATOM 1928 O O . ASP A 1 249 ? 8.731 -5.187 -1.896 1.00 64.12 249 ASP A O 1
ATOM 1932 N N . THR A 1 250 ? 8.844 -2.995 -1.448 1.00 63.06 250 THR A N 1
ATOM 1933 C CA . THR A 1 250 ? 7.632 -2.918 -0.638 1.00 63.06 250 THR A CA 1
ATOM 1934 C C . THR A 1 250 ? 6.566 -2.058 -1.319 1.00 63.06 250 THR A C 1
ATOM 1936 O O . THR A 1 250 ? 5.514 -1.792 -0.732 1.00 63.06 250 THR A O 1
ATOM 1939 N N . ASP A 1 251 ? 6.816 -1.645 -2.566 1.00 76.75 251 ASP A N 1
ATOM 1940 C CA . ASP A 1 251 ? 5.839 -0.972 -3.413 1.00 76.75 251 ASP A CA 1
ATOM 1941 C C . ASP A 1 251 ? 4.727 -1.946 -3.840 1.00 76.75 251 ASP A C 1
ATOM 1943 O O . ASP A 1 251 ? 4.957 -2.991 -4.459 1.00 76.75 251 ASP A O 1
ATOM 1947 N N . TRP A 1 252 ? 3.482 -1.602 -3.519 1.00 80.81 252 TRP A N 1
ATOM 1948 C CA . TRP A 1 252 ? 2.318 -2.401 -3.894 1.00 80.81 252 TRP A CA 1
ATOM 1949 C C . TRP A 1 252 ? 2.066 -2.441 -5.393 1.00 80.81 252 TRP A C 1
ATOM 1951 O O . TRP A 1 252 ? 1.526 -3.440 -5.867 1.00 80.81 252 TRP A O 1
ATOM 1961 N N . LEU A 1 253 ? 2.491 -1.423 -6.145 1.00 85.31 253 LEU A N 1
ATOM 1962 C CA . LEU A 1 253 ? 2.410 -1.450 -7.603 1.00 85.31 253 LEU A CA 1
ATOM 1963 C C . LEU A 1 253 ? 3.215 -2.617 -8.184 1.00 85.31 253 LEU A C 1
ATOM 1965 O O . LEU A 1 253 ? 2.832 -3.200 -9.193 1.00 85.31 253 LEU A O 1
ATOM 1969 N N . ILE A 1 254 ? 4.310 -2.976 -7.518 1.00 86.19 254 ILE A N 1
ATOM 1970 C CA . ILE A 1 254 ? 5.192 -4.077 -7.890 1.00 86.19 254 ILE A CA 1
ATOM 1971 C C . ILE A 1 254 ? 4.644 -5.399 -7.345 1.00 86.19 254 ILE A C 1
ATOM 1973 O O . ILE A 1 254 ? 4.453 -6.356 -8.101 1.00 86.19 254 ILE A O 1
ATOM 1977 N N . LEU A 1 255 ? 4.371 -5.456 -6.038 1.00 83.94 255 LEU A N 1
ATOM 1978 C CA . LEU A 1 255 ? 3.979 -6.692 -5.356 1.00 83.94 255 LEU A CA 1
ATOM 1979 C C . LEU A 1 255 ? 2.635 -7.229 -5.856 1.00 83.94 255 LEU A C 1
ATOM 1981 O O . LEU A 1 255 ? 2.542 -8.396 -6.229 1.00 83.94 255 LEU A O 1
ATOM 1985 N N . VAL A 1 256 ? 1.607 -6.377 -5.919 1.00 88.12 256 VAL A N 1
ATOM 1986 C CA . VAL A 1 256 ? 0.271 -6.800 -6.360 1.00 88.12 256 VAL A CA 1
ATOM 1987 C C . VAL A 1 256 ? 0.311 -7.197 -7.829 1.00 88.12 256 VAL A C 1
ATOM 1989 O O . VAL A 1 256 ? -0.176 -8.265 -8.182 1.00 88.12 256 VAL A O 1
ATOM 1992 N N . ALA A 1 257 ? 0.945 -6.402 -8.693 1.00 91.31 257 ALA A N 1
ATOM 1993 C CA . ALA A 1 257 ? 1.044 -6.728 -10.114 1.00 91.31 257 ALA A CA 1
ATOM 1994 C C . ALA A 1 257 ? 1.710 -8.091 -10.350 1.00 91.31 257 ALA A C 1
ATOM 1996 O O . ALA A 1 257 ? 1.158 -8.937 -11.056 1.00 91.31 257 ALA A O 1
ATOM 1997 N N . THR A 1 258 ? 2.863 -8.338 -9.732 1.00 89.06 258 THR A N 1
ATOM 1998 C CA . THR A 1 258 ? 3.630 -9.575 -9.951 1.00 89.06 258 THR A CA 1
ATOM 1999 C C . THR A 1 258 ? 2.951 -10.814 -9.367 1.00 89.06 258 THR A C 1
ATOM 2001 O O . THR A 1 258 ? 2.929 -11.861 -10.029 1.00 89.06 258 THR A O 1
ATOM 2004 N N . ASP A 1 259 ? 2.321 -10.703 -8.194 1.00 87.69 259 ASP A N 1
ATOM 2005 C CA . ASP A 1 259 ? 1.502 -11.775 -7.614 1.00 87.69 259 ASP A CA 1
ATOM 2006 C C . ASP A 1 259 ? 0.320 -12.119 -8.533 1.00 87.69 259 ASP A C 1
ATOM 2008 O O . ASP A 1 259 ? 0.115 -13.278 -8.917 1.00 87.69 259 ASP A O 1
ATOM 2012 N N . GLN A 1 260 ? -0.342 -11.075 -9.039 1.00 92.19 260 GLN A N 1
ATOM 2013 C CA . GLN A 1 260 ? -1.394 -11.168 -10.042 1.00 92.19 260 GLN A CA 1
ATOM 2014 C C . GLN A 1 260 ? -0.861 -11.475 -11.450 1.00 92.19 260 GLN A C 1
ATOM 2016 O O . GLN A 1 260 ? -1.616 -11.386 -12.411 1.00 92.19 260 GLN A O 1
ATOM 2021 N N . GLY A 1 261 ? 0.404 -11.859 -11.635 1.00 92.75 261 GLY A N 1
ATOM 2022 C CA . GLY A 1 261 ? 0.929 -12.342 -12.916 1.00 92.75 261 GLY A CA 1
ATOM 2023 C C . GLY A 1 261 ? 1.086 -11.276 -14.005 1.00 92.75 261 GLY A C 1
ATOM 2024 O O . GLY A 1 261 ? 1.023 -11.615 -15.187 1.00 92.75 261 GLY A O 1
ATOM 2025 N N . TYR A 1 262 ? 1.270 -10.012 -13.629 1.00 95.62 262 TYR A N 1
ATOM 2026 C CA . TYR A 1 262 ? 1.615 -8.920 -14.537 1.00 95.62 262 TYR A CA 1
ATOM 2027 C C . TYR A 1 262 ? 3.129 -8.737 -14.624 1.00 95.62 262 TYR A C 1
ATOM 2029 O O . TYR A 1 262 ? 3.835 -8.754 -13.616 1.00 95.62 262 TYR A O 1
ATOM 2037 N N . SER A 1 263 ? 3.624 -8.538 -15.843 1.00 95.31 263 SER A N 1
ATOM 2038 C CA . SER A 1 263 ? 5.001 -8.107 -16.075 1.00 95.31 263 SER A CA 1
ATOM 2039 C C . SER A 1 263 ? 5.170 -6.645 -15.670 1.00 95.31 263 SER A C 1
ATOM 2041 O O . SER A 1 263 ? 4.262 -5.834 -15.854 1.00 95.31 263 SER A O 1
ATOM 2043 N N . LEU A 1 264 ? 6.352 -6.306 -15.166 1.00 94.88 264 LEU A N 1
ATOM 2044 C CA . LEU A 1 264 ? 6.730 -4.937 -14.833 1.00 94.88 264 LEU A CA 1
ATOM 2045 C C . LEU A 1 264 ? 7.580 -4.355 -15.953 1.00 94.88 264 LEU A C 1
ATOM 2047 O O . LEU A 1 264 ? 8.551 -4.973 -16.391 1.00 94.88 264 LEU A O 1
ATOM 2051 N N . GLY A 1 265 ? 7.240 -3.157 -16.401 1.00 94.00 265 GLY A N 1
ATOM 2052 C CA . GLY A 1 265 ? 8.003 -2.405 -17.377 1.00 94.00 265 GLY A CA 1
ATOM 2053 C C . GLY A 1 265 ? 8.497 -1.080 -16.836 1.00 94.00 265 GLY A C 1
ATOM 2054 O O . GLY A 1 265 ? 7.802 -0.412 -16.083 1.00 94.00 265 GLY A O 1
ATOM 2055 N N . TYR A 1 266 ? 9.695 -0.702 -17.262 1.00 94.38 266 TYR A N 1
ATOM 2056 C CA . TYR A 1 266 ? 10.284 0.607 -17.030 1.00 94.38 266 TYR A CA 1
ATOM 2057 C C . TYR A 1 266 ? 10.651 1.187 -18.389 1.00 94.38 266 TYR A C 1
ATOM 2059 O O . TYR A 1 266 ? 11.517 0.635 -19.072 1.00 94.38 266 TYR A O 1
ATOM 2067 N N . ASP A 1 267 ? 9.968 2.251 -18.797 1.00 96.75 267 ASP A N 1
ATOM 2068 C CA . ASP A 1 267 ? 10.258 2.970 -20.037 1.00 96.75 267 ASP A CA 1
ATOM 2069 C C . ASP A 1 267 ? 11.014 4.249 -19.712 1.00 96.75 267 ASP A C 1
ATOM 2071 O O . ASP A 1 267 ? 10.488 5.131 -19.041 1.00 96.75 267 ASP A O 1
ATOM 2075 N N . TYR A 1 268 ? 12.250 4.344 -20.193 1.00 96.69 268 TYR A N 1
ATOM 2076 C CA . TYR A 1 268 ? 13.099 5.514 -20.021 1.00 96.69 268 TYR A CA 1
ATOM 2077 C C . TYR A 1 268 ? 12.926 6.434 -21.222 1.00 96.69 268 TYR A C 1
ATOM 2079 O O . TYR A 1 268 ? 13.176 6.035 -22.364 1.00 96.69 268 TYR A O 1
ATOM 2087 N N . VAL A 1 269 ? 12.494 7.665 -20.966 1.00 97.31 269 VAL A N 1
ATOM 2088 C CA . VAL A 1 269 ? 12.208 8.677 -21.990 1.00 97.31 269 VAL A CA 1
ATOM 2089 C C . VAL A 1 269 ? 12.860 10.004 -21.616 1.00 97.31 269 VAL A C 1
ATOM 2091 O O . VAL A 1 269 ? 13.037 10.298 -20.437 1.00 97.31 269 VAL A O 1
ATOM 2094 N N . LEU A 1 270 ? 13.195 10.832 -22.600 1.00 96.81 270 LEU A N 1
ATOM 2095 C CA . LEU A 1 270 ? 13.568 12.223 -22.345 1.00 96.81 270 LEU A CA 1
ATOM 2096 C C . LEU A 1 270 ? 12.341 13.074 -22.008 1.00 96.81 270 LEU A C 1
ATOM 2098 O O . LEU A 1 270 ? 11.202 12.696 -22.293 1.00 96.81 270 LEU A O 1
ATOM 2102 N N . THR A 1 271 ? 12.574 14.260 -21.450 1.00 92.81 271 THR A N 1
ATOM 2103 C CA . THR A 1 271 ? 11.530 15.246 -21.112 1.00 92.81 271 THR A CA 1
ATOM 2104 C C . THR A 1 271 ? 10.679 15.678 -22.317 1.00 92.81 271 THR A C 1
ATOM 2106 O O . THR A 1 271 ? 9.528 16.076 -22.146 1.00 92.81 271 THR A O 1
ATOM 2109 N N . ASP A 1 272 ? 11.191 15.549 -23.546 1.00 92.38 272 ASP A N 1
ATOM 2110 C CA . ASP A 1 272 ? 10.439 15.793 -24.788 1.00 92.38 272 ASP A CA 1
ATOM 2111 C C . ASP A 1 272 ? 9.635 14.573 -25.294 1.00 92.38 272 ASP A C 1
ATOM 2113 O O . ASP A 1 272 ? 8.943 14.660 -26.311 1.00 92.38 272 ASP A O 1
ATOM 2117 N N . GLY A 1 273 ? 9.702 13.445 -24.578 1.00 93.00 273 GLY A N 1
ATOM 2118 C CA . GLY A 1 273 ? 9.047 12.182 -24.910 1.00 93.00 273 GLY A CA 1
ATOM 2119 C C . GLY A 1 273 ? 9.870 11.244 -25.797 1.00 93.00 273 GLY A C 1
ATOM 2120 O O . GLY A 1 273 ? 9.372 10.176 -26.156 1.00 93.00 273 GLY A O 1
ATOM 2121 N N . THR A 1 274 ? 11.107 11.598 -26.157 1.00 96.06 274 THR A N 1
ATOM 2122 C CA . THR A 1 274 ? 11.983 10.728 -26.954 1.00 96.06 274 THR A CA 1
ATOM 2123 C C . THR A 1 274 ? 12.306 9.439 -26.187 1.00 96.06 274 THR A C 1
ATOM 2125 O O . THR A 1 274 ? 12.878 9.518 -25.099 1.00 96.06 274 THR A O 1
ATOM 2128 N N . PRO A 1 275 ? 11.994 8.244 -26.726 1.00 96.31 275 PRO A N 1
ATOM 2129 C CA . PRO A 1 275 ? 12.347 6.982 -26.082 1.00 96.31 275 PRO A CA 1
ATOM 2130 C C . PRO A 1 275 ? 13.860 6.763 -26.059 1.00 96.31 275 PRO A C 1
ATOM 2132 O O . PRO A 1 275 ? 14.527 6.952 -27.077 1.00 96.31 275 PRO A O 1
ATOM 2135 N N . LEU A 1 276 ? 14.381 6.316 -24.918 1.00 96.19 276 LEU A N 1
ATOM 2136 C CA . LEU A 1 276 ? 15.794 5.984 -24.738 1.00 96.19 276 LEU A CA 1
ATOM 2137 C C . LEU A 1 276 ? 16.012 4.480 -24.603 1.00 96.19 276 LEU A C 1
ATOM 2139 O O . LEU A 1 276 ? 16.825 3.917 -25.327 1.00 96.19 276 LEU A O 1
ATOM 2143 N N . ALA A 1 277 ? 15.289 3.843 -23.683 1.00 96.00 277 ALA A N 1
ATOM 2144 C CA . ALA A 1 277 ? 15.429 2.423 -23.386 1.00 96.00 277 ALA A CA 1
ATOM 2145 C C . ALA A 1 277 ? 14.187 1.875 -22.690 1.00 96.00 277 ALA A C 1
ATOM 2147 O O . ALA A 1 277 ? 13.355 2.620 -22.172 1.00 96.00 277 ALA A O 1
ATOM 2148 N N . SER A 1 278 ? 14.090 0.552 -22.638 1.00 94.31 278 SER A N 1
ATOM 2149 C CA . SER A 1 278 ? 13.013 -0.139 -21.938 1.00 94.31 278 SER A CA 1
ATOM 2150 C C . SER A 1 278 ? 13.545 -1.370 -21.219 1.00 94.31 278 SER A C 1
ATOM 2152 O O . SER A 1 278 ? 14.282 -2.164 -21.805 1.00 94.31 278 SER A O 1
ATOM 2154 N N . LEU A 1 279 ? 13.110 -1.574 -19.982 1.00 93.62 279 LEU A N 1
ATOM 2155 C CA . LEU A 1 279 ? 13.382 -2.776 -19.203 1.00 93.62 279 LEU A CA 1
ATOM 2156 C C . LEU A 1 279 ? 12.056 -3.473 -18.894 1.00 93.62 279 LEU A C 1
ATOM 2158 O O . LEU A 1 279 ? 11.073 -2.807 -18.579 1.00 93.62 279 LEU A O 1
ATOM 2162 N N . ARG A 1 280 ? 12.005 -4.803 -19.011 1.00 92.44 280 ARG A N 1
ATOM 2163 C CA . ARG A 1 280 ? 10.798 -5.610 -18.750 1.00 92.44 280 ARG A CA 1
ATOM 2164 C C . ARG A 1 280 ? 11.111 -6.792 -17.864 1.00 92.44 280 ARG A C 1
ATOM 2166 O O . ARG A 1 280 ? 12.015 -7.540 -18.204 1.00 92.44 280 ARG A O 1
ATOM 2173 N N . VAL A 1 281 ? 10.399 -6.991 -16.768 1.00 91.62 281 VAL A N 1
ATOM 2174 C CA . VAL A 1 281 ? 10.562 -8.120 -15.845 1.00 91.62 281 VAL A CA 1
ATOM 2175 C C . VAL A 1 281 ? 9.291 -8.946 -15.868 1.00 91.62 281 VAL A C 1
ATOM 2177 O O . VAL A 1 281 ? 8.210 -8.418 -15.620 1.00 91.62 281 VAL A O 1
ATOM 2180 N N . SER A 1 282 ? 9.412 -10.230 -16.183 1.00 91.06 282 SER A N 1
ATOM 2181 C CA . SER A 1 282 ? 8.263 -11.131 -16.163 1.00 91.06 282 SER A CA 1
ATOM 2182 C C . SER A 1 282 ? 7.943 -11.604 -14.736 1.00 91.06 282 SER A C 1
ATOM 2184 O O . SER A 1 282 ? 8.849 -11.689 -13.904 1.00 91.06 282 SER A O 1
ATOM 2186 N N . PRO A 1 283 ? 6.684 -11.975 -14.443 1.00 87.19 283 PRO A N 1
ATOM 2187 C CA . PRO A 1 283 ? 6.308 -12.553 -13.152 1.00 87.19 283 PRO A CA 1
ATOM 2188 C C . PRO A 1 283 ? 7.130 -13.795 -12.794 1.00 87.19 283 PRO A C 1
ATOM 2190 O O . PRO A 1 283 ? 7.517 -13.979 -11.647 1.00 87.19 283 PRO A O 1
ATOM 2193 N N . ASP A 1 284 ? 7.430 -14.638 -13.784 1.00 88.25 284 ASP A N 1
ATOM 2194 C CA . ASP A 1 284 ? 8.194 -15.876 -13.591 1.00 88.25 284 ASP A CA 1
ATOM 2195 C C . ASP A 1 284 ? 9.654 -15.607 -13.214 1.00 88.25 284 ASP A C 1
ATOM 2197 O O . ASP A 1 284 ? 10.322 -16.457 -12.631 1.00 88.25 284 ASP A O 1
ATOM 2201 N N . GLU A 1 285 ? 10.170 -14.422 -13.543 1.00 86.19 285 GLU A N 1
ATOM 2202 C CA . GLU A 1 285 ? 11.496 -14.016 -13.104 1.00 86.19 285 GLU A CA 1
ATOM 2203 C C . GLU A 1 285 ? 11.515 -13.571 -11.648 1.00 86.19 285 GLU A C 1
ATOM 2205 O O . GLU A 1 285 ? 12.593 -13.597 -11.076 1.00 86.19 285 GLU A O 1
ATOM 2210 N N . VAL A 1 286 ? 10.393 -13.185 -11.040 1.00 81.06 286 VAL A N 1
ATOM 2211 C CA . VAL A 1 286 ? 10.351 -12.647 -9.666 1.00 81.06 286 VAL A CA 1
ATOM 2212 C C . VAL A 1 286 ? 9.709 -13.587 -8.645 1.00 81.06 286 VAL A C 1
ATOM 2214 O O . VAL A 1 286 ? 9.757 -13.300 -7.455 1.00 81.06 286 VAL A O 1
ATOM 2217 N N . LYS A 1 287 ? 9.155 -14.712 -9.098 1.00 72.06 287 LYS A N 1
ATOM 2218 C CA . LYS A 1 287 ? 8.727 -15.836 -8.253 1.00 72.06 287 LYS A CA 1
ATOM 2219 C C . LYS A 1 287 ? 9.893 -16.777 -7.945 1.00 72.06 287 LYS A C 1
ATOM 2221 O O . LYS A 1 287 ? 9.824 -17.442 -6.889 1.00 72.06 287 LYS A O 1
#

Nearest PDB structures (foldseek):
  1v2b-assembly2_B  TM=6.193E-01  e=2.012E-06  Nicotiana tabacum
  2xb3-assembly1_A  TM=6.203E-01  e=3.046E-06  Thermosynechococcus vestitus BP-1
  1v2b-assembly1_A  TM=5.983E-01  e=4.095E-06  Nicotiana tabacum
  6e8a-assembly2_B-2  TM=6.133E-01  e=7.453E-05  Salmonella enterica subsp. enterica serovar Typhimurium
  6e8a-assembly1_A-3  TM=6.203E-01  e=1.707E-04  Salmonella enterica subsp. enterica serovar Typhimurium

Mean predicted aligned error: 9.04 Å

Solvent-accessible surface area (backbone atoms only — not comparable to full-atom values): 15800 Å² total; per-residue (Å²): 135,84,79,82,59,76,69,66,55,56,63,60,62,69,58,61,74,74,70,66,70,73,46,49,72,48,78,54,79,59,32,31,34,46,39,53,91,70,47,44,71,48,88,80,33,76,65,72,49,91,47,45,41,48,47,37,36,31,29,90,78,73,42,39,39,35,39,41,36,39,33,72,43,71,70,59,31,55,57,50,43,41,32,44,43,88,64,46,70,29,73,91,44,56,61,46,47,60,66,94,64,72,64,43,81,47,76,42,91,92,45,51,38,22,31,39,62,37,35,34,50,59,98,87,38,66,33,26,24,40,39,36,13,27,63,56,90,59,22,24,35,46,36,34,37,43,17,63,49,98,65,59,63,63,68,58,54,40,54,40,62,63,42,53,41,71,34,55,73,54,44,72,66,55,49,62,63,58,50,39,50,26,38,45,56,58,53,56,72,61,49,71,34,76,75,55,99,57,39,26,40,60,48,79,48,78,38,75,92,78,29,35,40,33,40,31,35,32,31,77,81,57,78,77,81,50,71,59,50,61,62,52,52,61,66,46,44,64,59,51,39,49,38,49,48,68,56,73,59,79,53,56,60,57,52,50,24,33,75,59,57,18,25,44,31,40,39,34,23,30,78,89,64,51,79,73,42,75,50,77,46,52,31,82,70,36,109

Secondary structure (DSSP, 8-state):
-----THHHHTTSS---------EEEE-SSEEEEE-TTEEE-TT-----SS-EEEEEEETTSSEEEEEEEESS---HHHHHHHHTTT---GGGTTEE--SSPPEEEEETTEEEEEEEEEEEETTEEEEEEEEEEEETTEEEEEEEEESSSS--HHHHHHHHHH-EE-HHHHHT--HHHHHHHHHHHHHTT-SEE-SSSEEEEEEEEETTTTEEEEEEEE-S-GGGGTTHHHHHHHHHHHHHHHHHTT----HHHHHHHHTTPEEEEEEEETT--EEEEEEE-HHHH-